Protein AF-M0DY74-F1 (afdb_monomer_lite)

Foldseek 3Di:
DPPDDCVCRVLNWAQLQDPVNVVVLVVVLVCLVCCCPVPVVVCVVPVNDPVNSVVCSVVVNCVSQVNDDDPDDDDQLVVCCVQAQVLCVVVVQWHKDQCPPPFQFGMWTAGNVRAIETEHEDALPDDQSDDHDDPPRHQAYEYEHEYDDSHRHGPLVSVVSSVVRVLLVCLLNVHAHAKYKYFHLNIAHADPVGFGQIAIEGEASGAADPVRFWGHGDDLVPPSVLLSVCCRRPVGSPCPDLSNQSRYKYWTWGQDPVQQWIDIWIATRNDRVHTRDDDIGNSVCSNPDD

Secondary structure (DSSP, 8-state):
-----IIIIIS-------HHHHHHHHHHHHHHHHHHHH-HHHHHHHT--HHHHHHHHHHHHHHHTT-S--TTSPPHHHHHIIIIIHHHHHTTSEEEEE-TTTSSSSEEEEETTS-EEEEEEEETTT---------TT-SEEEEEEEE----S--HHHHHHHHHHHHHHHHHHHT----EEEEEETTTS-B-TT-PBPPEEEE--SS---SSSSSPPPPPGGG-HHHHHHHHHHHS---TTSHHHHTTEEEEEEEEETTTTEEEEEEEESS-TT-EE----EEGGGTT---

Organism: NCBI:txid1227485

Structure (mmCIF, N/CA/C/O backbone):
data_AF-M0DY74-F1
#
_entry.id   AF-M0DY74-F1
#
loop_
_atom_site.group_PDB
_atom_site.id
_atom_site.type_symbol
_atom_site.label_atom_id
_atom_site.label_alt_id
_atom_site.label_comp_id
_atom_site.label_asym_id
_atom_site.label_entity_id
_atom_site.label_seq_id
_atom_site.pdbx_PDB_ins_code
_atom_site.Cartn_x
_atom_site.Cartn_y
_atom_site.Cartn_z
_atom_site.occupancy
_atom_site.B_iso_or_equiv
_atom_site.auth_seq_id
_atom_site.auth_comp_id
_atom_site.auth_asym_id
_atom_site.auth_atom_id
_atom_site.pdbx_PDB_model_num
ATOM 1 N N . MET A 1 1 ? -21.792 21.190 -13.425 1.00 41.75 1 MET A N 1
ATOM 2 C CA . MET A 1 1 ? -21.421 19.811 -13.061 1.00 41.75 1 MET A CA 1
ATOM 3 C C . MET A 1 1 ? -20.845 19.953 -11.673 1.00 41.75 1 MET A C 1
ATOM 5 O O . MET A 1 1 ? -20.043 20.859 -11.505 1.00 41.75 1 MET A O 1
ATOM 9 N N . SER A 1 2 ? -21.393 19.280 -10.664 1.00 44.84 2 SER A N 1
ATOM 10 C CA . SER A 1 2 ? -20.802 19.353 -9.325 1.00 44.84 2 SER A CA 1
ATOM 11 C C . SER A 1 2 ? -19.375 18.829 -9.430 1.00 44.84 2 SER A C 1
ATOM 13 O O . SER A 1 2 ? -19.199 17.745 -9.981 1.00 44.84 2 SER A O 1
ATOM 15 N N . ASP A 1 3 ? -18.397 19.608 -8.969 1.00 54.84 3 ASP A N 1
ATOM 16 C CA . ASP A 1 3 ? -17.012 19.169 -8.779 1.00 54.84 3 ASP A CA 1
ATOM 17 C C . ASP A 1 3 ? -17.013 18.097 -7.678 1.00 54.84 3 ASP A C 1
ATOM 19 O O . ASP A 1 3 ? -16.762 18.398 -6.515 1.00 54.84 3 ASP A O 1
ATOM 23 N N . SER A 1 4 ? -17.433 16.875 -8.011 1.00 71.62 4 SER A N 1
ATOM 24 C CA . SER A 1 4 ? -17.324 15.727 -7.114 1.00 71.62 4 SER A CA 1
ATOM 25 C C . SER A 1 4 ? -15.856 15.343 -7.029 1.00 71.62 4 SER A C 1
ATOM 27 O O . SER A 1 4 ? -15.235 15.108 -8.070 1.00 71.62 4 SER A O 1
ATOM 29 N N . ASP A 1 5 ? -15.304 15.292 -5.822 1.00 86.94 5 ASP A N 1
ATOM 30 C CA . ASP A 1 5 ? -13.936 14.827 -5.619 1.00 86.94 5 ASP A CA 1
ATOM 31 C C . ASP A 1 5 ? -13.939 13.298 -5.752 1.00 86.94 5 ASP A C 1
ATOM 33 O O . ASP A 1 5 ? -14.550 12.623 -4.919 1.00 86.94 5 ASP A O 1
ATOM 37 N N . PRO A 1 6 ? -13.294 12.719 -6.783 1.00 91.62 6 PRO A N 1
ATOM 38 C CA . PRO A 1 6 ? -13.301 11.274 -6.976 1.00 91.62 6 PRO A CA 1
ATOM 39 C C . PRO A 1 6 ? -12.728 10.523 -5.766 1.00 91.62 6 PRO A C 1
ATOM 41 O O . PRO A 1 6 ? -13.165 9.411 -5.484 1.00 91.62 6 PRO A O 1
ATOM 44 N N . TRP A 1 7 ? -11.819 11.127 -4.995 1.00 91.94 7 TRP A N 1
ATOM 45 C CA . TRP A 1 7 ? -11.258 10.489 -3.806 1.00 91.94 7 TRP A CA 1
ATOM 46 C C . TRP A 1 7 ? -12.311 10.273 -2.716 1.00 91.94 7 TRP A C 1
ATOM 48 O O . TRP A 1 7 ? -12.410 9.184 -2.158 1.00 91.94 7 TRP A O 1
ATOM 58 N N . THR A 1 8 ? -13.125 11.277 -2.408 1.00 90.75 8 THR A N 1
ATOM 59 C CA . THR A 1 8 ? -14.120 11.151 -1.336 1.00 90.75 8 THR A CA 1
ATOM 60 C C . THR A 1 8 ? -15.436 10.569 -1.833 1.00 90.75 8 THR A C 1
ATOM 62 O O . THR A 1 8 ? -16.017 9.715 -1.172 1.00 90.75 8 THR A O 1
ATOM 65 N N . ASP A 1 9 ? -15.903 11.008 -3.002 1.00 90.69 9 ASP A N 1
ATOM 66 C CA . ASP A 1 9 ? -17.265 10.737 -3.468 1.00 90.69 9 ASP A CA 1
ATOM 67 C C . ASP A 1 9 ? -17.377 9.415 -4.237 1.00 90.69 9 ASP A C 1
ATOM 69 O O . ASP A 1 9 ? -18.444 8.803 -4.251 1.00 90.69 9 ASP A O 1
ATOM 73 N N . VAL A 1 10 ? -16.291 8.978 -4.888 1.00 92.00 10 VAL A N 1
ATOM 74 C CA . VAL A 1 10 ? -16.262 7.738 -5.685 1.00 92.00 10 VAL A CA 1
ATOM 75 C C . VAL A 1 10 ? -15.517 6.634 -4.947 1.00 92.00 10 VAL A C 1
ATOM 77 O O . VAL A 1 10 ? -16.050 5.531 -4.825 1.00 92.00 10 VAL A O 1
ATOM 80 N N . LEU A 1 11 ? -14.313 6.932 -4.450 1.00 93.81 11 LEU A N 1
ATOM 81 C CA . LEU A 1 11 ? -13.449 5.965 -3.768 1.00 93.81 11 LEU A CA 1
ATOM 82 C C . LEU A 1 11 ? -13.696 5.886 -2.251 1.00 93.81 11 LEU A C 1
ATOM 84 O O . LEU A 1 11 ? -13.167 5.000 -1.596 1.00 93.81 11 LEU A O 1
ATOM 88 N N . GLY A 1 12 ? -14.498 6.784 -1.670 1.00 92.94 12 GLY A N 1
ATOM 89 C CA . GLY A 1 12 ? -14.943 6.674 -0.275 1.00 92.94 12 GLY A CA 1
ATOM 90 C C . GLY A 1 12 ? -13.903 7.041 0.789 1.00 92.94 12 GLY A C 1
ATOM 91 O O . GLY A 1 12 ? -14.120 6.769 1.972 1.00 92.94 12 GLY A O 1
ATOM 92 N N . TYR A 1 13 ? -12.782 7.669 0.419 1.00 92.38 13 TYR A N 1
ATOM 93 C CA . TYR A 1 13 ? -11.788 8.107 1.400 1.00 92.38 13 TYR A CA 1
ATOM 94 C C . TYR A 1 13 ? -12.303 9.249 2.273 1.00 92.38 13 TYR A C 1
ATOM 96 O O . TYR A 1 13 ? -13.091 10.101 1.861 1.00 92.38 13 TYR A O 1
ATOM 104 N N . THR A 1 14 ? -11.754 9.340 3.481 1.00 89.38 14 THR A N 1
ATOM 105 C CA . THR A 1 14 ? -11.935 10.512 4.336 1.00 89.38 14 THR A CA 1
ATOM 106 C C . THR A 1 14 ? -10.801 11.508 4.114 1.00 89.38 14 THR A C 1
ATOM 108 O O . THR A 1 14 ? -9.654 11.250 4.483 1.00 89.38 14 THR A O 1
ATOM 111 N N . ASP A 1 15 ? -11.122 12.698 3.601 1.00 86.56 15 ASP A N 1
ATOM 112 C CA . ASP A 1 15 ? -10.133 13.769 3.487 1.00 86.56 15 ASP A CA 1
ATOM 113 C C . ASP A 1 15 ? -9.791 14.379 4.861 1.00 86.56 15 ASP A C 1
ATOM 115 O O . ASP A 1 15 ? -10.611 15.019 5.538 1.00 86.56 15 ASP A O 1
ATOM 119 N N . LEU A 1 16 ? -8.543 14.172 5.290 1.00 83.19 16 LEU A N 1
ATOM 120 C CA . LEU A 1 16 ? -8.007 14.767 6.512 1.00 83.19 16 LEU A CA 1
ATOM 121 C C . LEU A 1 16 ? -7.375 16.146 6.267 1.00 83.19 16 LEU A C 1
ATOM 123 O O . LEU A 1 16 ? -7.151 16.866 7.237 1.00 83.19 16 LEU A O 1
ATOM 127 N N . GLY A 1 17 ? -7.093 16.518 5.018 1.00 78.38 17 GLY A N 1
ATOM 128 C CA . GLY A 1 17 ? -6.414 17.753 4.609 1.00 78.38 17 GLY A CA 1
A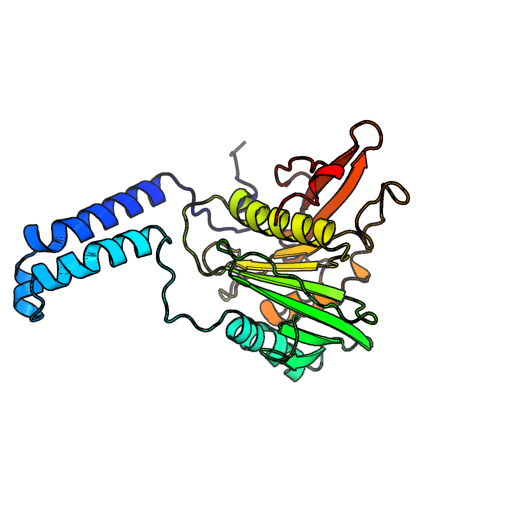TOM 129 C C . GLY A 1 17 ? -7.323 18.975 4.463 1.00 78.38 17 GLY A C 1
ATOM 130 O O . GLY A 1 17 ? -6.944 19.942 3.808 1.00 78.38 17 GLY A O 1
ATOM 131 N N . THR A 1 18 ? -8.518 18.951 5.052 1.00 80.88 18 THR A N 1
ATOM 132 C CA . THR A 1 18 ? -9.481 20.055 4.937 1.00 80.88 18 THR A CA 1
ATOM 133 C C . THR A 1 18 ? -9.088 21.258 5.801 1.00 80.88 18 THR A C 1
ATOM 135 O O . THR A 1 18 ? -8.667 21.098 6.949 1.00 80.88 18 THR A O 1
ATOM 138 N N . GLU A 1 19 ? -9.326 22.482 5.305 1.00 78.00 19 GLU A N 1
ATOM 139 C CA . GLU A 1 19 ? -9.079 23.732 6.056 1.00 78.00 19 GLU A CA 1
ATOM 140 C C . GLU A 1 19 ? -9.755 23.716 7.434 1.00 78.00 19 GLU A C 1
ATOM 142 O O . GLU A 1 19 ? -9.179 24.128 8.437 1.00 78.00 19 GLU A O 1
ATOM 147 N N . ARG A 1 20 ? -10.972 23.164 7.510 1.00 77.25 20 ARG A N 1
ATOM 148 C CA . ARG A 1 20 ? -11.713 23.019 8.766 1.00 77.25 20 ARG A CA 1
ATOM 149 C C . ARG A 1 20 ? -10.971 22.155 9.787 1.00 77.25 20 ARG A C 1
ATOM 151 O O . ARG A 1 20 ? -11.016 22.468 10.973 1.00 77.25 20 ARG A O 1
ATOM 158 N N . ARG A 1 21 ? -10.330 21.060 9.366 1.00 74.31 21 ARG A N 1
ATOM 159 C CA . ARG A 1 21 ? -9.572 20.194 10.281 1.00 74.31 21 ARG A CA 1
ATOM 160 C C . ARG A 1 21 ? -8.299 20.867 10.768 1.00 74.31 21 ARG A C 1
ATOM 162 O O . ARG A 1 21 ? -7.975 20.698 11.937 1.00 74.31 21 ARG A O 1
ATOM 169 N N . GLU A 1 22 ? -7.633 21.646 9.921 1.00 77.44 22 GLU A N 1
ATOM 170 C CA . GLU A 1 22 ? -6.495 22.467 10.349 1.00 77.44 22 GLU A CA 1
ATOM 171 C C . GLU A 1 22 ? -6.921 23.501 11.394 1.00 77.44 22 GLU A C 1
ATOM 173 O O . GLU A 1 22 ? -6.302 23.591 12.450 1.00 77.44 22 GLU A O 1
ATOM 178 N N . VAL A 1 23 ? -8.042 24.196 11.174 1.00 80.19 23 VAL A N 1
ATOM 179 C CA . VAL A 1 23 ? -8.596 25.131 12.169 1.00 80.19 23 VAL A CA 1
ATOM 180 C C . VAL A 1 23 ? -8.917 24.417 13.483 1.00 80.19 23 VAL A C 1
ATOM 182 O O . VAL A 1 23 ? -8.456 24.852 14.530 1.00 80.19 23 VAL A O 1
ATOM 185 N N . ILE A 1 24 ? -9.632 23.286 13.446 1.00 79.12 24 ILE A N 1
ATOM 186 C CA . ILE A 1 24 ? -9.951 22.503 14.655 1.00 79.12 24 ILE A CA 1
ATOM 187 C C . ILE A 1 24 ? -8.673 22.045 15.372 1.00 79.12 24 ILE A C 1
ATOM 189 O O . ILE A 1 24 ? -8.615 22.040 16.601 1.00 79.12 24 ILE A O 1
ATOM 193 N N . LYS A 1 25 ? -7.645 21.638 14.623 1.00 78.06 25 LYS A N 1
ATOM 194 C CA . LYS A 1 25 ? -6.363 21.209 15.185 1.00 78.06 25 LYS A CA 1
ATOM 195 C C . LYS A 1 25 ? -5.673 22.360 15.918 1.00 78.06 25 LYS A C 1
ATOM 197 O O . LYS A 1 25 ? -5.210 22.153 17.039 1.00 78.06 25 LYS A O 1
ATOM 202 N N . GLU A 1 26 ? -5.635 23.550 15.324 1.00 80.06 26 GLU A N 1
ATOM 203 C CA . GLU A 1 26 ? -5.075 24.743 15.965 1.00 80.06 26 GLU A CA 1
ATOM 204 C C . GLU A 1 26 ? -5.912 25.196 17.173 1.00 80.06 26 GLU A C 1
ATOM 206 O O . GLU A 1 26 ? -5.348 25.444 18.235 1.00 80.06 26 GLU A O 1
ATOM 211 N N . GLU A 1 27 ? -7.246 25.171 17.092 1.00 82.38 27 GLU A N 1
ATOM 212 C CA . GLU A 1 27 ? -8.132 25.473 18.230 1.00 82.38 27 GLU A CA 1
ATOM 213 C C . GLU A 1 27 ? -7.905 24.516 19.413 1.00 82.38 27 GLU A C 1
ATOM 215 O O . GLU A 1 27 ? -7.826 24.943 20.567 1.00 82.38 27 GLU A O 1
ATOM 220 N N . ILE A 1 28 ? -7.756 23.211 19.151 1.00 81.94 28 ILE A N 1
ATOM 221 C CA . ILE A 1 28 ? -7.452 22.224 20.197 1.00 81.94 28 ILE A CA 1
ATOM 222 C C . ILE A 1 28 ? -6.078 22.502 20.814 1.00 81.94 28 ILE A C 1
ATOM 224 O O . ILE A 1 28 ? -5.930 22.389 22.032 1.00 81.94 28 ILE A O 1
ATOM 228 N N . LYS A 1 29 ? -5.071 22.872 20.013 1.00 81.25 29 LYS A N 1
ATOM 229 C CA . LYS A 1 29 ? -3.748 23.239 20.538 1.00 81.25 29 LYS A CA 1
ATOM 230 C C . LYS A 1 29 ? -3.825 24.461 21.438 1.00 81.25 29 LYS A C 1
ATOM 232 O O . LYS A 1 29 ? -3.262 24.417 22.529 1.00 81.25 29 LYS A O 1
ATOM 237 N N . GLU A 1 30 ? -4.521 25.512 21.012 1.00 83.56 30 GLU A N 1
ATOM 238 C CA . GLU A 1 30 ? -4.721 26.716 21.820 1.00 83.56 30 GLU A CA 1
ATOM 239 C C . GLU A 1 30 ? -5.430 26.377 23.136 1.00 83.56 30 GLU A C 1
ATOM 241 O O . GLU A 1 30 ? -4.972 26.774 24.208 1.00 83.56 30 GLU A O 1
ATOM 246 N N . LEU A 1 31 ? -6.488 25.563 23.083 1.00 84.00 31 LEU A N 1
ATOM 247 C CA . LEU A 1 31 ? -7.218 25.127 24.273 1.00 84.00 31 LEU A CA 1
ATOM 248 C C . LEU A 1 31 ? -6.326 24.323 25.228 1.00 84.00 31 LEU A C 1
ATOM 250 O O . LEU A 1 31 ? -6.328 24.567 26.432 1.00 84.00 31 LEU A O 1
ATOM 254 N N . VAL A 1 32 ? -5.530 23.383 24.711 1.00 82.44 32 VAL A N 1
ATOM 255 C CA . VAL A 1 32 ? -4.593 22.577 25.512 1.00 82.44 32 VAL A CA 1
ATOM 256 C C . VAL A 1 32 ? -3.477 23.451 26.100 1.00 82.44 32 VAL A C 1
ATOM 258 O O . VAL A 1 32 ? -3.103 23.266 27.259 1.00 82.44 32 VAL A O 1
ATOM 261 N N . GLN A 1 33 ? -2.967 24.435 25.361 1.00 83.19 33 GLN A N 1
ATOM 262 C CA . GLN A 1 33 ? -1.956 25.377 25.855 1.00 83.19 33 GLN A CA 1
ATOM 263 C C . GLN A 1 33 ? -2.490 26.266 26.982 1.00 83.19 33 GLN A C 1
ATOM 265 O O . GLN A 1 33 ? -1.793 26.477 27.979 1.00 83.19 33 GLN A O 1
ATOM 270 N N . ASN A 1 34 ? -3.732 26.734 26.854 1.00 84.38 34 ASN A N 1
ATOM 271 C CA . ASN A 1 34 ? -4.326 27.697 27.777 1.00 84.38 34 ASN A CA 1
ATOM 272 C C . ASN A 1 34 ? -5.157 27.052 28.897 1.00 84.38 34 ASN A C 1
ATOM 274 O O . ASN A 1 34 ? -5.544 27.744 29.836 1.00 84.38 34 ASN A O 1
ATOM 278 N N . LEU A 1 35 ? -5.350 25.725 28.884 1.00 83.62 35 LEU A N 1
ATOM 279 C CA . LEU A 1 35 ? -6.142 24.983 29.875 1.00 83.62 35 LEU A CA 1
ATOM 280 C C . LEU A 1 35 ? -5.840 25.358 31.345 1.00 83.62 35 LEU A C 1
ATOM 282 O O . LEU A 1 35 ? -6.793 25.538 32.105 1.00 83.62 35 LEU A O 1
ATOM 286 N N . PRO A 1 36 ? -4.571 25.526 31.787 1.00 80.38 36 PRO A N 1
ATOM 287 C CA . PRO A 1 36 ? -4.272 25.926 33.168 1.00 80.38 36 PRO A CA 1
ATOM 288 C C . PRO A 1 36 ? -4.698 27.356 33.517 1.00 80.38 36 PRO A C 1
ATOM 290 O O . PRO A 1 36 ? -4.921 27.652 34.689 1.00 80.38 36 PRO A O 1
ATOM 293 N N . GLN A 1 37 ? -4.764 28.243 32.522 1.00 82.56 37 GLN A N 1
ATOM 294 C CA . GLN A 1 37 ? -5.136 29.649 32.687 1.00 82.56 37 GLN A CA 1
ATOM 295 C C . GLN A 1 37 ? -6.656 29.823 32.612 1.00 82.56 37 GLN A C 1
ATOM 297 O O . GLN A 1 37 ? -7.239 30.486 33.469 1.00 82.56 37 GLN A O 1
ATOM 302 N N . ASP A 1 38 ? -7.288 29.178 31.632 1.00 84.38 38 ASP A N 1
ATOM 303 C CA . ASP A 1 38 ? -8.716 29.331 31.341 1.00 84.38 38 ASP A CA 1
ATOM 304 C C . ASP A 1 38 ? -9.594 28.466 32.256 1.00 84.38 38 ASP A C 1
ATOM 306 O O . ASP A 1 38 ? -10.728 28.830 32.580 1.00 84.38 38 ASP A O 1
ATOM 310 N N . HIS A 1 39 ? -9.068 27.326 32.719 1.00 82.31 39 HIS A N 1
ATOM 311 C CA . HIS A 1 39 ? -9.809 26.344 33.512 1.00 82.31 39 HIS A CA 1
ATOM 312 C C . HIS A 1 39 ? -9.026 25.834 34.740 1.00 82.31 39 HIS A C 1
ATOM 314 O O . HIS A 1 39 ? -8.854 24.621 34.910 1.00 82.31 39 HIS A O 1
ATOM 320 N N . PRO A 1 40 ? -8.600 26.718 35.664 1.00 78.25 40 PRO A N 1
ATOM 321 C CA . PRO A 1 40 ? -7.792 26.333 36.827 1.00 78.25 40 PRO A CA 1
ATOM 322 C C . PRO A 1 40 ? -8.485 25.304 37.738 1.00 78.25 40 PRO A C 1
ATOM 324 O O . PRO A 1 40 ? -7.825 24.429 38.297 1.00 78.25 40 PRO A O 1
ATOM 327 N N . GLY A 1 41 ? -9.822 25.331 37.817 1.00 77.62 41 GLY A N 1
ATOM 328 C CA . GLY A 1 41 ? -10.605 24.393 38.631 1.00 77.62 41 GLY A CA 1
ATOM 329 C C . GLY A 1 41 ? -10.466 22.917 38.226 1.00 77.62 41 GLY A C 1
ATOM 330 O O . GLY A 1 41 ? -10.685 22.040 39.058 1.00 77.62 41 GLY A O 1
ATOM 331 N N . ILE A 1 42 ? -10.060 22.617 36.984 1.00 78.31 42 ILE A N 1
ATOM 332 C CA . ILE A 1 42 ? -9.765 21.240 36.543 1.00 78.31 42 ILE A CA 1
ATOM 333 C C . ILE A 1 42 ? -8.505 20.720 37.250 1.00 78.31 42 ILE A C 1
ATOM 335 O O . ILE A 1 42 ? -8.467 19.583 37.715 1.00 78.31 42 ILE A O 1
ATOM 339 N N . PHE A 1 43 ? -7.483 21.562 37.383 1.00 76.06 43 PHE A N 1
ATOM 340 C CA . PHE A 1 43 ? -6.215 21.200 38.017 1.00 76.06 43 PHE A CA 1
ATOM 341 C C . PHE A 1 43 ? -6.359 21.056 39.533 1.00 76.06 43 PHE A C 1
ATOM 343 O O . PHE A 1 43 ? -5.793 20.135 40.122 1.00 76.06 43 PHE A O 1
ATOM 350 N N . GLU A 1 44 ? -7.190 21.902 40.147 1.00 72.88 44 GLU A N 1
ATOM 351 C CA . GLU A 1 44 ? -7.550 21.811 41.568 1.00 72.88 44 GLU A CA 1
ATOM 352 C C . GLU A 1 44 ? -8.308 20.514 41.900 1.00 72.88 44 GLU A C 1
ATOM 354 O O . GLU A 1 44 ? -8.117 19.945 42.973 1.00 72.88 44 GLU A O 1
ATOM 359 N N . ALA A 1 45 ? -9.139 20.016 40.977 1.00 77.56 45 ALA A N 1
ATOM 360 C CA . ALA A 1 45 ? -9.934 18.803 41.171 1.00 77.56 45 ALA A CA 1
ATOM 361 C C . ALA A 1 45 ? -9.148 17.492 40.976 1.00 77.56 45 ALA A C 1
ATOM 363 O O . ALA A 1 45 ? -9.547 16.459 41.515 1.00 77.56 45 ALA A O 1
ATOM 364 N N . HIS A 1 46 ? -8.054 17.512 40.208 1.00 75.06 46 HIS A N 1
ATOM 365 C CA . HIS A 1 46 ? -7.330 16.305 39.789 1.00 75.06 46 HIS A CA 1
ATOM 366 C C . HIS A 1 46 ? -5.931 16.137 40.417 1.00 75.06 46 HIS A C 1
ATOM 368 O O . HIS A 1 46 ? -5.214 15.221 40.024 1.00 75.06 46 HIS A O 1
ATOM 374 N N . ASP A 1 47 ? -5.551 16.977 41.391 1.00 77.00 47 ASP A N 1
ATOM 375 C CA . ASP A 1 47 ? -4.219 16.995 42.040 1.00 77.00 47 ASP A CA 1
ATOM 376 C C . ASP A 1 47 ? -3.055 17.026 41.027 1.00 77.00 47 ASP A C 1
ATOM 378 O O . ASP A 1 47 ? -1.995 16.426 41.208 1.00 77.00 47 ASP A O 1
ATOM 382 N N . VAL A 1 48 ? -3.266 17.723 39.905 1.00 76.69 48 VAL A N 1
ATOM 383 C CA . VAL A 1 48 ? -2.245 17.937 38.876 1.00 76.69 48 VAL A CA 1
ATOM 384 C C . VAL A 1 48 ? -1.744 19.363 39.008 1.00 76.69 48 VAL A C 1
ATOM 386 O O . VAL A 1 48 ? -2.495 20.318 38.821 1.00 76.69 48 VAL A O 1
ATOM 389 N N . SER A 1 49 ? -0.454 19.535 39.294 1.00 77.38 49 SER A N 1
ATOM 390 C CA . SER A 1 49 ? 0.124 20.875 39.333 1.00 77.38 49 SER A CA 1
ATOM 391 C C . SER A 1 49 ? 0.256 21.454 37.918 1.00 77.38 49 SER A C 1
ATOM 393 O O . SER A 1 49 ? 0.616 20.748 36.972 1.00 77.38 49 SER A O 1
ATOM 395 N N . ALA A 1 50 ? 0.054 22.767 37.768 1.00 72.00 50 ALA A N 1
ATOM 396 C CA . ALA A 1 50 ? 0.289 23.460 36.496 1.00 72.00 50 ALA A CA 1
ATOM 397 C C . ALA A 1 50 ? 1.723 23.237 35.971 1.00 72.00 50 ALA A C 1
ATOM 399 O O . ALA A 1 50 ? 1.948 23.151 34.769 1.00 72.00 50 ALA A O 1
ATOM 400 N N . ARG A 1 51 ? 2.698 23.065 36.875 1.00 73.50 51 ARG A N 1
ATOM 401 C CA . ARG A 1 51 ? 4.094 22.766 36.533 1.00 73.50 51 ARG A CA 1
ATOM 402 C C . ARG A 1 51 ? 4.269 21.363 35.943 1.00 73.50 51 ARG A C 1
ATOM 404 O O . ARG A 1 51 ? 5.031 21.207 34.990 1.00 73.50 51 ARG A O 1
ATOM 411 N N . ASP A 1 52 ? 3.596 20.355 36.496 1.00 75.75 52 ASP A N 1
ATOM 412 C CA . ASP A 1 52 ? 3.622 18.990 35.956 1.00 75.75 52 ASP A CA 1
ATOM 413 C C . ASP A 1 52 ? 2.906 18.909 34.608 1.00 75.75 52 ASP A C 1
ATOM 415 O O . ASP A 1 52 ? 3.361 18.193 33.715 1.00 75.75 52 ASP A O 1
ATOM 419 N N . TYR A 1 53 ? 1.838 19.689 34.435 1.00 78.69 53 TYR A N 1
ATOM 420 C CA . TYR A 1 53 ? 1.164 19.845 33.152 1.00 78.69 53 TYR A CA 1
ATOM 421 C C . TYR A 1 53 ? 2.070 20.495 32.104 1.00 78.69 53 TYR A C 1
ATOM 423 O O . TYR A 1 53 ? 2.309 19.893 31.062 1.00 78.69 53 TYR A O 1
ATOM 431 N N . SER A 1 54 ? 2.666 21.657 32.401 1.00 73.94 54 SER A N 1
ATOM 432 C CA . SER A 1 54 ? 3.590 22.336 31.481 1.00 73.94 54 SER A CA 1
ATOM 433 C C . SER A 1 54 ? 4.782 21.460 31.090 1.00 73.94 54 SER A C 1
ATOM 435 O O . SER A 1 54 ? 5.221 21.515 29.948 1.00 73.94 54 SER A O 1
ATOM 437 N N . ARG A 1 55 ? 5.279 20.598 31.992 1.00 74.00 55 ARG A N 1
ATOM 438 C CA . ARG A 1 55 ? 6.362 19.649 31.672 1.00 74.00 55 ARG A CA 1
ATOM 439 C C . ARG A 1 55 ? 5.959 18.619 30.607 1.00 74.00 55 ARG A C 1
ATOM 441 O O . ARG A 1 55 ? 6.823 18.135 29.886 1.00 74.00 55 ARG A O 1
ATOM 448 N N . ASN A 1 56 ? 4.675 18.279 30.522 1.00 73.25 56 ASN A N 1
ATOM 449 C CA . ASN A 1 56 ? 4.136 17.327 29.549 1.00 73.25 56 ASN A CA 1
ATOM 450 C C . ASN A 1 56 ? 3.421 18.014 28.368 1.00 73.25 56 ASN A C 1
ATOM 452 O O . ASN A 1 56 ? 3.018 17.332 27.428 1.00 73.25 56 ASN A O 1
ATOM 456 N N . LEU A 1 57 ? 3.272 19.342 28.394 1.00 76.00 57 LEU A N 1
ATOM 457 C CA . LEU A 1 57 ? 2.521 20.113 27.403 1.00 76.00 57 LEU A CA 1
ATOM 458 C C . LEU A 1 57 ? 3.158 20.035 26.013 1.00 76.00 57 LEU A C 1
ATOM 460 O O . LEU A 1 57 ? 2.463 19.709 25.056 1.00 76.00 57 LEU A O 1
ATOM 464 N N . ASP A 1 58 ? 4.477 20.223 25.913 1.00 65.88 58 ASP A N 1
ATOM 465 C CA . ASP A 1 58 ? 5.204 20.046 24.647 1.00 65.88 58 ASP A CA 1
ATOM 466 C C . ASP A 1 58 ? 4.988 18.637 24.089 1.00 65.88 58 ASP A C 1
ATOM 468 O O . ASP A 1 58 ? 4.804 18.451 22.891 1.00 65.88 58 ASP A O 1
ATOM 472 N N . THR A 1 59 ? 4.921 17.632 24.969 1.00 63.66 59 THR A N 1
ATOM 473 C CA . THR A 1 59 ? 4.652 16.251 24.560 1.00 63.66 59 THR A CA 1
ATOM 474 C C . THR A 1 59 ? 3.227 16.076 24.020 1.00 63.66 59 THR A C 1
ATOM 476 O O . THR A 1 59 ? 3.022 15.394 23.018 1.00 63.66 59 THR A O 1
ATOM 479 N N . ALA A 1 60 ? 2.237 16.711 24.647 1.00 67.38 60 ALA A N 1
ATOM 480 C CA . ALA A 1 60 ? 0.848 16.677 24.198 1.00 67.38 60 ALA A CA 1
ATOM 481 C C . ALA A 1 60 ? 0.647 17.424 22.867 1.00 67.38 60 ALA A C 1
ATOM 483 O O . ALA A 1 60 ? -0.004 16.899 21.968 1.00 67.38 60 ALA A O 1
ATOM 484 N N . ILE A 1 61 ? 1.256 18.603 22.701 1.00 66.69 61 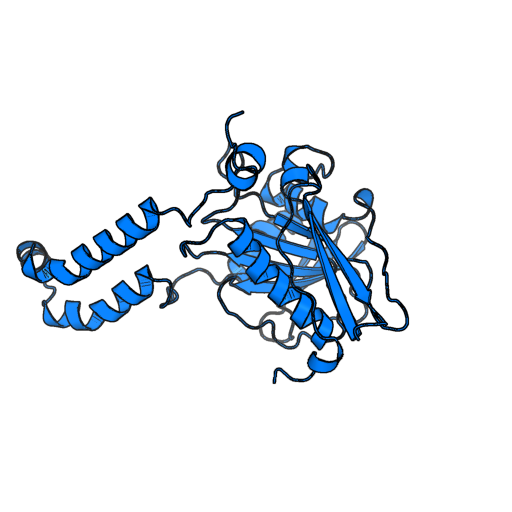ILE A N 1
ATOM 485 C CA . ILE A 1 61 ? 1.196 19.390 21.457 1.00 66.69 61 ILE A CA 1
ATOM 486 C C . ILE A 1 61 ? 1.876 18.634 20.319 1.00 66.69 61 ILE A C 1
ATOM 488 O O . ILE A 1 61 ? 1.289 18.453 19.256 1.00 66.69 61 ILE A O 1
ATOM 492 N N . HIS A 1 62 ? 3.078 18.107 20.554 1.00 61.31 62 HIS A N 1
ATOM 493 C CA . HIS A 1 62 ? 3.750 17.270 19.570 1.00 61.31 62 HIS A CA 1
ATOM 494 C C . HIS A 1 62 ? 2.963 15.990 19.260 1.00 61.31 62 HIS A C 1
ATOM 496 O O . HIS A 1 62 ? 3.011 15.519 18.132 1.00 61.31 62 HIS A O 1
ATOM 502 N N . SER A 1 63 ? 2.207 15.427 20.205 1.00 60.88 63 SER A N 1
ATOM 503 C CA . SER A 1 63 ? 1.293 14.314 19.916 1.00 60.88 63 SER A CA 1
ATOM 504 C C . SER A 1 63 ? 0.120 14.738 19.023 1.00 60.88 63 SER A C 1
ATOM 506 O O . SER A 1 63 ? -0.273 13.962 18.156 1.00 60.88 63 SER A O 1
ATOM 508 N N . LEU A 1 64 ? -0.429 15.946 19.200 1.00 64.25 64 LEU A N 1
ATOM 509 C CA . LEU A 1 64 ? -1.486 16.504 18.341 1.00 64.25 64 LEU A CA 1
ATOM 510 C C . LEU A 1 64 ? -0.983 16.805 16.925 1.00 64.25 64 LEU A C 1
ATOM 512 O O . LEU A 1 64 ? -1.731 16.679 15.958 1.00 64.25 64 LEU A O 1
ATOM 516 N N . ASP A 1 65 ? 0.293 17.161 16.793 1.00 60.25 65 ASP A N 1
ATOM 517 C CA . ASP A 1 65 ? 0.962 17.317 15.502 1.00 60.25 65 ASP A CA 1
ATOM 518 C C . ASP A 1 65 ? 1.358 15.994 14.834 1.00 60.25 65 ASP A C 1
ATOM 520 O O . ASP A 1 65 ? 1.791 16.001 13.683 1.00 60.25 65 ASP A O 1
ATOM 524 N N . GLY A 1 66 ? 1.193 14.860 15.525 1.00 53.47 66 GLY A N 1
ATOM 525 C CA . GLY A 1 66 ? 1.706 13.558 15.085 1.00 53.47 66 GLY A CA 1
ATOM 526 C C . GLY A 1 66 ? 3.225 13.403 15.253 1.00 53.47 66 GLY A C 1
ATOM 527 O O . GLY A 1 66 ? 3.789 12.369 14.920 1.00 53.47 66 GLY A O 1
ATOM 528 N N . THR A 1 67 ? 3.908 14.405 15.808 1.00 44.75 67 THR A N 1
ATOM 529 C CA . THR A 1 67 ? 5.359 14.439 16.041 1.00 44.75 67 THR A CA 1
ATOM 530 C C . THR A 1 67 ? 5.809 13.503 17.169 1.00 44.75 67 THR A C 1
ATOM 532 O O . THR A 1 67 ? 6.938 13.013 17.148 1.00 44.75 67 THR A O 1
ATOM 535 N N . ILE A 1 68 ? 4.951 13.211 18.153 1.00 42.78 68 ILE A N 1
ATOM 536 C CA . ILE A 1 68 ? 5.222 12.188 19.176 1.00 42.78 68 ILE A CA 1
ATOM 537 C C . ILE A 1 68 ? 4.352 10.966 18.923 1.00 42.78 68 ILE A C 1
ATOM 539 O O . ILE A 1 68 ? 3.149 10.967 19.176 1.00 42.78 68 ILE A O 1
ATOM 543 N N . LYS A 1 69 ? 5.007 9.895 18.461 1.00 47.66 69 LYS A N 1
ATOM 544 C CA . LYS A 1 69 ? 4.417 8.561 18.343 1.00 47.66 69 LYS A CA 1
ATOM 545 C C . LYS A 1 69 ? 3.936 8.109 19.721 1.00 47.66 69 LYS A C 1
ATOM 547 O O . LYS A 1 69 ? 4.725 8.041 20.669 1.00 47.66 69 LYS A O 1
ATOM 552 N N . ALA A 1 70 ? 2.650 7.787 19.836 1.00 40.06 70 ALA A N 1
ATOM 553 C CA . ALA A 1 70 ? 2.100 7.180 21.037 1.00 40.06 70 ALA A CA 1
ATOM 554 C C . ALA A 1 70 ? 2.848 5.865 21.318 1.00 40.06 70 ALA A C 1
ATOM 556 O O . ALA A 1 70 ? 2.657 4.868 20.632 1.00 40.06 70 ALA A O 1
ATOM 557 N N . LYS A 1 71 ? 3.704 5.846 22.347 1.00 36.53 71 LYS A N 1
ATOM 558 C CA . LYS A 1 71 ? 4.500 4.675 22.778 1.00 36.53 71 LYS A CA 1
ATOM 559 C C . LYS A 1 71 ? 3.667 3.513 23.367 1.00 36.53 71 LYS A C 1
ATOM 561 O O . LYS A 1 71 ? 4.193 2.700 24.119 1.00 36.53 71 LYS A O 1
ATOM 566 N N . ARG A 1 72 ? 2.361 3.460 23.100 1.00 39.56 72 ARG A N 1
ATOM 567 C CA . ARG A 1 72 ? 1.419 2.454 23.623 1.00 39.56 72 ARG A CA 1
ATOM 568 C C . ARG A 1 72 ? 0.370 2.041 22.581 1.00 39.56 72 ARG A C 1
ATOM 570 O O . ARG A 1 72 ? -0.771 1.769 22.937 1.00 39.56 72 ARG A O 1
ATOM 577 N N . GLY A 1 73 ? 0.737 2.047 21.303 1.00 49.47 73 GLY A N 1
ATOM 578 C CA . GLY A 1 73 ? 0.002 1.293 20.287 1.00 49.47 73 GLY A CA 1
ATOM 579 C C . GLY A 1 73 ? 0.403 -0.181 20.340 1.00 49.47 73 GLY A C 1
ATOM 580 O O . GLY A 1 73 ? 1.478 -0.504 20.844 1.00 49.47 73 GLY A O 1
ATOM 581 N N . LYS A 1 74 ? -0.467 -1.060 19.843 1.00 59.69 74 LYS A N 1
ATOM 582 C CA . LYS A 1 74 ? -0.072 -2.414 19.442 1.00 59.69 74 LYS A CA 1
ATOM 583 C C . LYS A 1 74 ? 0.980 -2.279 18.330 1.00 59.69 74 LYS A C 1
ATOM 585 O O . LYS A 1 74 ? 0.850 -1.371 17.508 1.00 59.69 74 LYS A O 1
ATOM 590 N N . ASP A 1 75 ? 2.025 -3.105 18.342 1.00 80.19 75 ASP A N 1
ATOM 591 C CA . ASP A 1 75 ? 3.035 -3.083 17.276 1.00 80.19 75 ASP A CA 1
ATOM 592 C C . ASP A 1 75 ? 2.345 -3.384 15.931 1.00 80.19 75 ASP A C 1
ATOM 594 O O . ASP A 1 75 ? 1.397 -4.173 15.888 1.00 80.19 75 ASP A O 1
ATOM 598 N N . ASN A 1 76 ? 2.750 -2.728 14.837 1.00 86.38 76 ASN A N 1
ATOM 599 C CA . ASN A 1 76 ? 2.030 -2.841 13.557 1.00 86.38 76 ASN A CA 1
ATOM 600 C C . ASN A 1 76 ? 2.012 -4.290 13.067 1.00 86.38 76 ASN A C 1
ATOM 602 O O . ASN A 1 76 ? 1.006 -4.775 12.570 1.00 86.38 76 ASN A O 1
ATOM 606 N N . GLU A 1 77 ? 3.107 -5.004 13.285 1.00 89.19 77 GLU A N 1
ATOM 607 C CA . GLU A 1 77 ? 3.266 -6.423 13.012 1.00 89.19 77 GLU A CA 1
ATOM 608 C C . GLU A 1 77 ? 2.227 -7.258 13.777 1.00 89.19 77 GLU A C 1
ATOM 610 O O . GLU A 1 77 ? 1.652 -8.199 13.236 1.00 89.19 77 GLU A O 1
ATOM 615 N N . ASP A 1 78 ? 1.945 -6.902 15.035 1.00 90.50 78 ASP A N 1
ATOM 616 C CA . ASP A 1 78 ? 0.911 -7.566 15.829 1.00 90.50 78 ASP A CA 1
ATOM 617 C C . ASP A 1 78 ? -0.502 -7.243 15.326 1.00 90.50 78 ASP A C 1
ATOM 619 O O . ASP A 1 78 ? -1.390 -8.088 15.466 1.00 90.50 78 ASP A O 1
ATOM 623 N N . VAL A 1 79 ? -0.726 -6.043 14.778 1.00 91.00 79 VAL A N 1
ATOM 624 C CA . VAL A 1 79 ? -1.988 -5.680 14.113 1.00 91.00 79 VAL A CA 1
ATOM 625 C C . VAL A 1 79 ? -2.162 -6.531 12.862 1.00 91.00 79 VAL A C 1
ATOM 627 O O . VAL A 1 79 ? -3.147 -7.252 12.775 1.00 91.00 79 VAL A O 1
ATOM 630 N N . VAL A 1 80 ? -1.182 -6.544 11.955 1.00 94.12 80 VAL A N 1
ATOM 631 C CA . VAL A 1 80 ? -1.208 -7.350 10.720 1.00 94.12 80 VAL A CA 1
ATOM 632 C C . VAL A 1 80 ? -1.438 -8.828 11.018 1.00 94.12 80 VAL A C 1
ATOM 634 O O . VAL A 1 80 ? -2.250 -9.488 10.366 1.00 94.12 80 VAL A O 1
ATOM 637 N N . ARG A 1 81 ? -0.776 -9.352 12.054 1.00 95.25 81 ARG A N 1
ATOM 638 C CA . ARG A 1 81 ? -0.973 -10.733 12.493 1.00 95.25 81 ARG A CA 1
ATOM 639 C C . ARG A 1 81 ? -2.412 -11.014 12.929 1.00 95.25 81 ARG A C 1
ATOM 641 O O . ARG A 1 81 ? -2.917 -12.095 12.657 1.00 95.25 81 ARG A O 1
ATOM 648 N N . GLU A 1 82 ? -3.049 -10.076 13.623 1.00 95.06 82 GLU A N 1
ATOM 649 C CA . GLU A 1 82 ? -4.427 -10.217 14.107 1.00 95.06 82 GLU A CA 1
ATOM 650 C C . GLU A 1 82 ? -5.467 -10.028 13.003 1.00 95.06 82 GLU A C 1
ATOM 652 O O . GLU A 1 82 ? -6.437 -10.777 12.976 1.00 95.06 82 GLU A O 1
ATOM 657 N N . VAL A 1 83 ? -5.283 -9.047 12.116 1.00 95.12 83 VAL A N 1
ATOM 658 C CA . VAL A 1 83 ? -6.313 -8.673 11.134 1.00 95.12 83 VAL A CA 1
ATOM 659 C C . VAL A 1 83 ? -6.204 -9.444 9.825 1.00 95.12 83 VAL A C 1
ATOM 661 O O . VAL A 1 83 ? -7.203 -9.585 9.136 1.00 95.12 83 VAL A O 1
ATOM 664 N N . PHE A 1 84 ? -5.016 -9.943 9.474 1.00 97.56 84 PHE A N 1
ATOM 665 C CA . PHE A 1 84 ? -4.777 -10.583 8.181 1.00 97.56 84 PHE A CA 1
ATOM 666 C C . PHE A 1 84 ? -4.204 -11.994 8.311 1.00 97.56 84 PHE A C 1
ATOM 668 O O . PHE A 1 84 ? -4.860 -12.959 7.929 1.00 97.56 84 PHE A O 1
ATOM 675 N N . LEU A 1 85 ? -2.998 -12.143 8.869 1.00 97.94 85 LEU A N 1
ATOM 676 C CA . LEU A 1 85 ? -2.283 -13.426 8.802 1.00 97.94 85 LEU A CA 1
ATOM 677 C C . LEU A 1 85 ? -2.970 -14.531 9.620 1.00 97.94 85 LEU A C 1
ATOM 679 O O . LEU A 1 85 ? -3.098 -15.656 9.147 1.00 97.94 85 LEU A O 1
ATOM 683 N N . GLY A 1 86 ? -3.431 -14.216 10.834 1.00 98.00 86 GLY A N 1
ATOM 684 C CA . GLY A 1 86 ? -4.167 -15.146 11.692 1.00 98.00 86 GLY A CA 1
ATOM 685 C C . GLY A 1 86 ? -5.475 -15.617 11.050 1.00 98.00 86 GLY A C 1
ATOM 686 O O . GLY A 1 86 ? -5.614 -16.817 10.817 1.00 98.00 86 GLY A O 1
ATOM 687 N N . PRO A 1 87 ? -6.398 -14.705 10.693 1.00 98.19 87 PRO A N 1
ATOM 688 C CA . PRO A 1 87 ? -7.634 -15.062 9.997 1.00 98.19 87 PRO A CA 1
ATOM 689 C C . PRO A 1 87 ? -7.396 -15.782 8.661 1.00 98.19 87 PRO A C 1
ATOM 691 O O . PRO A 1 87 ? -8.077 -16.761 8.368 1.00 98.19 87 PRO A O 1
ATOM 694 N N . GLY A 1 88 ? -6.391 -15.364 7.881 1.00 98.06 88 GLY A N 1
ATOM 695 C CA . GLY A 1 88 ? -5.986 -16.031 6.639 1.00 98.06 88 GLY A CA 1
ATOM 696 C C . GLY A 1 88 ? -5.548 -17.479 6.854 1.00 98.06 88 GLY A C 1
ATOM 697 O O . GLY A 1 88 ? -5.928 -18.365 6.084 1.00 98.06 88 GLY A O 1
ATOM 698 N N . GLN A 1 89 ? -4.810 -17.738 7.936 1.00 98.25 89 GLN A N 1
ATOM 699 C CA . GLN A 1 89 ? -4.420 -19.088 8.328 1.00 98.25 89 GLN A CA 1
ATOM 700 C C . GLN A 1 89 ? -5.594 -19.919 8.849 1.00 98.25 89 GLN A C 1
ATOM 702 O O . GLN A 1 89 ? -5.726 -21.087 8.486 1.00 98.25 89 GLN A O 1
ATOM 707 N N . GLU A 1 90 ? -6.476 -19.334 9.660 1.00 97.88 90 GLU A N 1
ATOM 708 C CA . GLU A 1 90 ? -7.683 -20.007 10.158 1.00 97.88 90 GLU A CA 1
ATOM 709 C C . GLU A 1 90 ? -8.652 -20.379 9.025 1.00 97.88 90 GLU A C 1
ATOM 711 O O . GLU A 1 90 ? -9.263 -21.448 9.062 1.00 97.88 90 GLU A O 1
ATOM 716 N N . ALA A 1 91 ? -8.743 -19.537 7.993 1.00 97.44 91 ALA A N 1
ATOM 717 C CA . ALA A 1 91 ? -9.516 -19.790 6.781 1.00 97.44 91 ALA A CA 1
ATOM 718 C C . ALA A 1 91 ? -8.850 -20.805 5.829 1.00 97.44 91 ALA A C 1
ATOM 720 O O . ALA A 1 91 ? -9.478 -21.241 4.864 1.00 97.44 91 ALA A O 1
ATOM 721 N N . GLY A 1 92 ? -7.593 -21.192 6.082 1.00 97.69 92 GLY A N 1
ATOM 722 C CA . GLY A 1 92 ? -6.827 -22.095 5.220 1.00 97.69 92 GLY A CA 1
ATOM 723 C C . GLY A 1 92 ? -6.423 -21.478 3.878 1.00 97.69 92 GLY A C 1
ATOM 724 O O . GLY A 1 92 ? -6.184 -22.214 2.924 1.00 97.69 92 GLY A O 1
ATOM 725 N N . LEU A 1 93 ? -6.372 -20.145 3.791 1.00 98.06 93 LEU A N 1
ATOM 726 C CA . LEU A 1 93 ? -5.973 -19.413 2.583 1.00 98.06 93 LEU A CA 1
ATOM 727 C C . LEU A 1 93 ? -4.458 -19.199 2.501 1.00 98.06 93 LEU A C 1
ATOM 729 O O . LEU A 1 93 ? -3.918 -19.031 1.409 1.00 98.06 93 LEU A O 1
ATOM 733 N N . LEU A 1 94 ? -3.772 -19.214 3.643 1.00 98.19 94 LEU A N 1
ATOM 734 C CA . LEU A 1 94 ? -2.319 -19.125 3.729 1.00 98.19 94 LEU A CA 1
ATOM 735 C C . LEU A 1 94 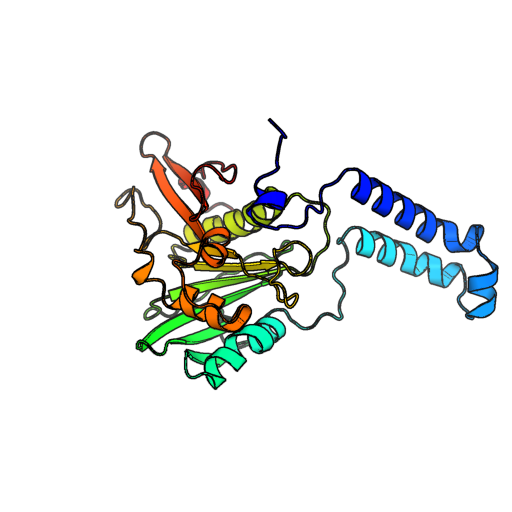? -1.791 -19.838 4.977 1.00 98.19 94 LEU A C 1
ATOM 737 O O . LEU A 1 94 ? -2.521 -20.088 5.928 1.00 98.19 94 LEU A O 1
ATOM 741 N N . GLU A 1 95 ? -0.499 -20.114 5.011 1.00 97.69 95 GLU A N 1
ATOM 742 C CA . GLU A 1 95 ? 0.247 -20.418 6.230 1.00 97.69 95 GLU A CA 1
ATOM 743 C C . GLU A 1 95 ? 1.361 -19.389 6.385 1.00 97.69 95 GLU A C 1
ATOM 745 O O . GLU A 1 95 ? 1.906 -18.918 5.388 1.00 97.69 95 GLU A O 1
ATOM 750 N N . PHE A 1 96 ? 1.728 -19.038 7.620 1.00 96.00 96 PHE A N 1
ATOM 751 C CA . PHE A 1 96 ? 2.817 -18.095 7.856 1.00 96.00 96 PHE A CA 1
ATOM 752 C C . PHE A 1 96 ? 3.686 -18.479 9.054 1.00 96.00 96 PHE A C 1
ATOM 754 O O . PHE A 1 96 ? 3.275 -19.182 9.976 1.00 96.00 96 PHE A O 1
ATOM 761 N N . THR A 1 97 ? 4.918 -17.987 9.029 1.00 92.44 97 THR A N 1
ATOM 762 C CA . THR A 1 97 ? 5.880 -18.035 10.124 1.00 92.44 97 THR A CA 1
ATOM 763 C C . THR A 1 97 ? 6.246 -16.612 10.519 1.00 92.44 97 THR A C 1
ATOM 765 O O . THR A 1 97 ? 6.631 -15.798 9.680 1.00 92.44 97 THR A O 1
ATOM 768 N N . ASP A 1 98 ? 6.150 -16.338 11.814 1.00 89.88 98 ASP A N 1
ATOM 769 C CA . ASP A 1 98 ? 6.618 -15.107 12.442 1.00 89.88 98 ASP A CA 1
ATOM 770 C C . ASP A 1 98 ? 8.140 -15.170 12.632 1.00 89.88 98 ASP A C 1
ATOM 772 O O . ASP A 1 98 ? 8.647 -16.062 13.320 1.00 89.88 98 ASP A O 1
ATOM 776 N N . GLN A 1 99 ? 8.875 -14.261 11.987 1.00 82.56 99 GLN A N 1
ATOM 777 C CA . GLN A 1 99 ? 10.342 -14.252 11.991 1.00 82.56 99 GLN A CA 1
ATOM 778 C C . GLN A 1 99 ? 10.953 -13.075 12.752 1.00 82.56 99 GLN A C 1
ATOM 780 O O . GLN A 1 99 ? 12.184 -12.900 12.758 1.00 82.56 99 GLN A O 1
ATOM 785 N N . ARG A 1 100 ? 10.110 -12.304 13.447 1.00 73.44 100 ARG A N 1
ATOM 786 C CA . ARG A 1 100 ? 10.500 -11.092 14.166 1.00 73.44 100 ARG A CA 1
ATOM 787 C C . ARG A 1 100 ? 11.658 -11.386 15.126 1.00 73.44 100 ARG A C 1
ATOM 789 O O . ARG A 1 100 ? 11.554 -12.196 16.045 1.00 73.44 100 ARG A O 1
ATOM 796 N N . GLY A 1 101 ? 12.796 -10.726 14.897 1.00 57.59 101 GLY A N 1
ATOM 797 C CA . GLY A 1 101 ? 13.982 -10.789 15.763 1.00 57.59 101 GLY A CA 1
ATOM 798 C C . GLY A 1 101 ? 15.083 -11.783 15.368 1.00 57.59 101 GLY A C 1
ATOM 799 O O . GLY A 1 101 ? 16.111 -11.812 16.045 1.00 57.59 101 GLY A O 1
ATOM 800 N N . SER A 1 102 ? 14.922 -12.563 14.292 1.00 53.94 102 SER A N 1
ATOM 801 C CA . SER A 1 102 ? 15.963 -13.496 13.808 1.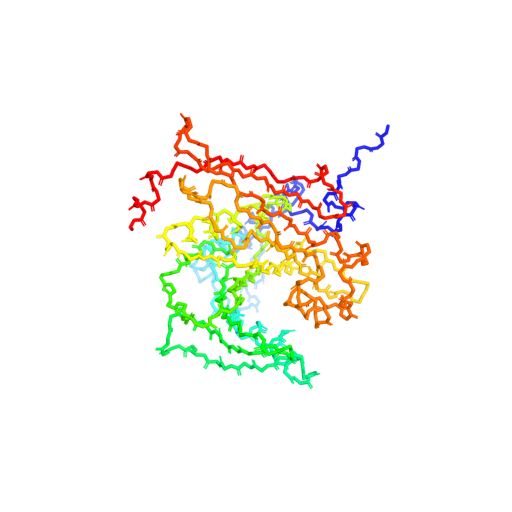00 53.94 102 SER A CA 1
ATOM 802 C C . SER A 1 102 ? 16.365 -13.296 12.343 1.00 53.94 102 SER A C 1
ATOM 804 O O . SER A 1 102 ? 17.502 -13.603 11.983 1.00 53.94 102 SER A O 1
ATOM 806 N N . GLU A 1 103 ? 15.482 -12.715 11.528 1.00 53.06 103 GLU A N 1
ATOM 807 C CA . GLU A 1 103 ? 15.708 -12.409 10.113 1.00 53.06 103 GLU A CA 1
ATOM 808 C C . GLU A 1 103 ? 15.297 -10.959 9.794 1.00 53.06 103 GLU A C 1
ATOM 810 O O . GLU A 1 103 ? 14.752 -10.255 10.644 1.00 53.06 103 GLU A O 1
ATOM 815 N N . ARG A 1 104 ? 15.643 -10.477 8.592 1.00 77.25 104 ARG A N 1
ATOM 816 C CA . ARG A 1 104 ? 15.391 -9.092 8.152 1.00 77.25 104 ARG A CA 1
ATOM 817 C C . ARG A 1 104 ? 13.999 -8.869 7.543 1.00 77.25 104 ARG A C 1
ATOM 819 O O . ARG A 1 104 ? 13.751 -7.770 7.069 1.00 77.25 104 ARG A O 1
ATOM 826 N N . ILE A 1 105 ? 13.148 -9.893 7.524 1.00 84.94 105 ILE A N 1
ATOM 827 C CA . ILE A 1 105 ? 11.760 -9.847 7.053 1.00 84.94 105 ILE A CA 1
ATOM 828 C C . ILE A 1 105 ? 10.837 -10.249 8.206 1.00 84.94 105 ILE A C 1
ATOM 830 O O . ILE A 1 105 ? 11.210 -11.106 9.012 1.00 84.94 105 ILE A O 1
ATOM 834 N N . ASP A 1 106 ? 9.670 -9.616 8.321 1.00 88.69 106 ASP A N 1
ATOM 835 C CA . ASP A 1 106 ? 8.800 -9.796 9.489 1.00 88.69 106 ASP A CA 1
ATOM 836 C C . ASP A 1 106 ? 8.039 -11.124 9.437 1.00 88.69 106 ASP A C 1
ATOM 838 O O . ASP A 1 106 ? 7.988 -11.864 10.428 1.00 88.69 106 ASP A O 1
ATOM 842 N N . PHE A 1 107 ? 7.493 -11.456 8.265 1.00 92.81 107 PHE A N 1
ATOM 843 C CA . PHE A 1 107 ? 6.714 -12.668 8.042 1.00 92.81 107 PHE A CA 1
ATOM 844 C C . PHE A 1 107 ? 7.084 -13.333 6.720 1.00 92.81 107 PHE A C 1
ATOM 846 O O . PHE A 1 107 ? 7.403 -12.677 5.732 1.00 92.81 107 PHE A O 1
ATOM 853 N N . LYS A 1 108 ? 6.972 -14.657 6.681 1.00 94.00 108 LYS A N 1
ATOM 854 C CA . LYS A 1 108 ? 7.015 -15.432 5.438 1.00 94.00 108 LYS A CA 1
ATOM 855 C C . LYS A 1 108 ? 6.001 -16.551 5.477 1.00 94.00 108 LYS A C 1
ATOM 857 O O . LYS A 1 108 ? 5.609 -16.974 6.565 1.00 94.00 108 LYS A O 1
ATOM 862 N N . GLY A 1 109 ? 5.625 -17.075 4.326 1.00 95.00 109 GLY A N 1
ATOM 863 C CA . GLY A 1 109 ? 4.606 -18.103 4.281 1.00 95.00 109 GLY A CA 1
ATOM 864 C C . GLY A 1 109 ? 4.361 -18.682 2.904 1.00 95.00 109 GLY A C 1
ATOM 865 O O . GLY A 1 109 ? 5.164 -18.520 1.985 1.00 95.00 109 GLY A O 1
ATOM 866 N N . THR A 1 110 ? 3.237 -19.374 2.793 1.00 97.81 110 THR A N 1
ATOM 867 C CA . THR A 1 110 ? 2.786 -20.023 1.565 1.00 97.81 110 THR A CA 1
ATOM 868 C C . THR A 1 110 ? 1.284 -19.822 1.428 1.00 97.81 110 THR A C 1
ATOM 870 O O . THR A 1 110 ? 0.550 -19.982 2.401 1.00 97.81 110 THR A O 1
ATOM 873 N N . LEU A 1 111 ? 0.830 -19.435 0.243 1.00 97.75 111 LEU A N 1
ATOM 874 C CA . LEU A 1 111 ? -0.581 -19.316 -0.107 1.00 97.75 111 LEU A CA 1
ATOM 875 C C . LEU A 1 111 ? -1.177 -20.703 -0.370 1.00 97.75 111 LEU A C 1
ATOM 877 O O . LEU A 1 111 ? -0.456 -21.662 -0.645 1.00 97.75 111 LEU A O 1
ATOM 881 N N . ALA A 1 112 ? -2.503 -20.825 -0.340 1.00 94.69 112 ALA A N 1
ATOM 882 C CA . ALA A 1 112 ? -3.187 -22.083 -0.648 1.00 94.69 112 ALA A CA 1
ATOM 883 C C . ALA A 1 112 ? -2.894 -22.612 -2.070 1.00 94.69 112 ALA A C 1
ATOM 885 O O . ALA A 1 112 ? -3.001 -23.816 -2.311 1.00 94.69 112 ALA A O 1
ATOM 886 N N . THR A 1 113 ? -2.494 -21.735 -2.997 1.00 94.31 113 THR A N 1
ATOM 887 C CA . THR A 1 113 ? -2.030 -22.081 -4.353 1.00 94.31 113 THR A CA 1
ATOM 888 C C . THR A 1 113 ? -0.675 -22.789 -4.367 1.00 94.31 113 THR A C 1
ATOM 890 O O . THR A 1 113 ? -0.372 -23.511 -5.315 1.00 94.31 113 THR A O 1
ATOM 893 N N . GLY A 1 114 ? 0.116 -22.641 -3.301 1.00 95.69 114 GLY A N 1
ATOM 894 C CA . GLY A 1 114 ? 1.491 -23.123 -3.199 1.00 95.69 114 GLY A CA 1
ATOM 895 C C . GLY A 1 114 ? 2.547 -22.031 -3.378 1.00 95.69 114 GLY A C 1
ATOM 896 O O . GLY A 1 114 ? 3.713 -22.298 -3.087 1.00 95.69 114 GLY A O 1
ATOM 897 N N . ASP A 1 115 ? 2.149 -20.823 -3.788 1.00 96.44 115 ASP A N 1
ATOM 898 C CA . ASP A 1 115 ? 3.064 -19.692 -3.954 1.00 96.44 115 ASP A CA 1
ATOM 899 C C . ASP A 1 115 ? 3.596 -19.248 -2.600 1.00 96.44 115 ASP A C 1
ATOM 901 O O . ASP A 1 115 ? 2.870 -19.159 -1.606 1.00 96.44 115 ASP A O 1
ATOM 905 N N . THR A 1 116 ? 4.883 -18.967 -2.537 1.00 96.81 116 THR A N 1
ATOM 906 C CA . THR A 1 116 ? 5.516 -18.479 -1.322 1.00 96.81 116 THR A CA 1
ATOM 907 C C . THR A 1 116 ? 5.469 -16.961 -1.266 1.00 96.81 116 THR A C 1
ATOM 909 O O . THR A 1 116 ? 5.621 -16.272 -2.273 1.00 96.81 116 THR A O 1
ATOM 912 N N . PHE A 1 117 ? 5.296 -16.419 -0.066 1.00 96.38 117 PHE A N 1
ATOM 913 C CA . PHE A 1 117 ? 5.332 -14.978 0.133 1.00 96.38 117 PHE A CA 1
ATOM 914 C C . PHE A 1 117 ? 6.307 -14.594 1.234 1.00 96.38 117 PHE A C 1
ATOM 916 O O . PHE A 1 117 ? 6.532 -15.338 2.196 1.00 96.38 117 PHE A O 1
ATOM 923 N N . ALA A 1 118 ? 6.829 -13.382 1.116 1.00 94.62 118 ALA A N 1
ATOM 924 C CA . ALA A 1 118 ? 7.566 -12.712 2.165 1.00 94.62 118 ALA A CA 1
ATOM 925 C C . ALA A 1 118 ? 6.947 -11.328 2.375 1.00 94.62 118 ALA A C 1
ATOM 927 O O . ALA A 1 118 ? 6.658 -10.617 1.415 1.00 94.62 118 ALA A O 1
ATOM 928 N N . MET A 1 119 ? 6.688 -10.969 3.629 1.00 94.19 119 MET A N 1
ATOM 929 C CA . MET A 1 119 ? 6.038 -9.720 3.999 1.00 94.19 119 MET A CA 1
ATOM 930 C C . MET A 1 119 ? 6.890 -8.955 5.001 1.00 94.19 119 MET A C 1
ATOM 932 O O . MET A 1 119 ? 7.304 -9.481 6.036 1.00 94.19 119 MET A O 1
ATOM 936 N N . ASP A 1 120 ? 7.055 -7.674 4.714 1.00 91.69 120 ASP A N 1
ATOM 937 C CA . ASP A 1 120 ? 7.639 -6.702 5.621 1.00 91.69 120 ASP A CA 1
ATOM 938 C C . ASP A 1 120 ? 6.583 -5.661 6.019 1.00 91.69 120 ASP A C 1
ATOM 940 O O . ASP A 1 120 ? 5.853 -5.138 5.174 1.00 91.69 120 ASP A O 1
ATOM 944 N N . VAL A 1 121 ? 6.461 -5.380 7.316 1.00 90.06 121 VAL A N 1
ATOM 945 C CA . VAL A 1 121 ? 5.462 -4.462 7.867 1.00 90.06 121 VAL A CA 1
ATOM 946 C C . VAL A 1 121 ? 6.126 -3.146 8.239 1.00 90.06 121 VAL A C 1
ATOM 948 O O . VAL A 1 121 ? 7.213 -3.073 8.819 1.00 90.06 121 VAL A O 1
ATOM 951 N N . LYS A 1 122 ? 5.464 -2.047 7.889 1.00 86.06 122 LYS A N 1
ATOM 952 C CA . LYS A 1 122 ? 5.951 -0.695 8.130 1.00 86.06 122 LYS A CA 1
ATOM 953 C C . LYS A 1 122 ? 4.843 0.184 8.674 1.00 86.06 122 LYS A C 1
ATOM 955 O O . LYS A 1 122 ? 3.740 0.257 8.138 1.00 86.06 122 LYS A O 1
ATOM 960 N N . GLY A 1 123 ? 5.175 0.944 9.715 1.00 71.88 123 GLY A N 1
ATOM 961 C CA . GLY A 1 123 ? 4.334 2.060 10.130 1.00 71.88 123 GLY A CA 1
ATOM 962 C C . GLY A 1 123 ? 4.391 3.144 9.062 1.00 71.88 123 GLY A C 1
ATOM 963 O O . GLY A 1 123 ? 5.482 3.616 8.736 1.00 71.88 123 GLY A O 1
ATOM 964 N N . GLY A 1 124 ? 3.241 3.566 8.530 1.00 59.50 124 GLY A N 1
ATOM 965 C CA . GLY A 1 124 ? 3.181 4.530 7.419 1.00 59.50 124 GLY A CA 1
ATOM 966 C C . GLY A 1 124 ? 3.962 5.838 7.640 1.00 59.50 124 GLY A C 1
ATOM 967 O O . GLY A 1 124 ? 4.381 6.491 6.684 1.00 59.50 124 GLY A O 1
ATOM 968 N N . GLU A 1 125 ? 4.251 6.202 8.891 1.00 57.66 125 GLU A N 1
ATOM 969 C CA . GLU A 1 125 ? 4.957 7.429 9.261 1.00 57.66 125 GLU A CA 1
ATOM 970 C C . GLU A 1 125 ? 6.480 7.290 9.342 1.00 57.66 125 GLU A C 1
ATOM 972 O O . GLU A 1 125 ? 7.040 6.860 10.363 1.00 57.66 125 GLU A O 1
ATOM 977 N N . GLY A 1 126 ? 7.149 7.758 8.284 1.00 50.72 126 GLY A N 1
ATOM 978 C CA . GLY A 1 126 ? 8.570 8.123 8.292 1.00 50.72 126 GLY A CA 1
ATOM 979 C C . GLY A 1 126 ? 9.554 7.008 8.646 1.00 50.72 126 GLY A C 1
ATOM 980 O O . GLY A 1 126 ? 10.715 7.301 8.914 1.00 50.72 126 GLY A O 1
ATOM 981 N N . GLN A 1 127 ? 9.118 5.748 8.686 1.00 53.53 127 GLN A N 1
ATOM 982 C CA . GLN A 1 127 ? 10.024 4.628 8.897 1.00 53.53 127 GLN A CA 1
ATOM 983 C C . GLN A 1 127 ? 10.698 4.275 7.579 1.00 53.53 127 GLN A C 1
ATOM 985 O O . GLN A 1 127 ? 10.028 4.106 6.557 1.00 53.53 127 GLN A O 1
ATOM 990 N N . SER A 1 128 ? 12.028 4.220 7.610 1.00 55.53 128 SER A N 1
ATOM 991 C CA . SER A 1 128 ? 12.826 3.690 6.517 1.00 55.53 128 SER A CA 1
ATOM 992 C C . SER A 1 128 ? 12.516 2.207 6.345 1.00 55.53 128 SER A C 1
ATOM 994 O O . SER A 1 128 ? 12.394 1.464 7.321 1.00 55.53 128 SER A O 1
ATOM 996 N N . ILE A 1 129 ? 12.391 1.780 5.092 1.00 62.12 129 ILE A N 1
ATOM 997 C CA . ILE A 1 129 ? 12.414 0.360 4.763 1.00 62.12 129 ILE A CA 1
ATOM 998 C C . ILE A 1 129 ? 13.891 -0.026 4.845 1.00 62.12 129 ILE A C 1
ATOM 1000 O O . ILE A 1 129 ? 14.726 0.538 4.135 1.00 62.12 129 ILE A O 1
ATOM 1004 N N . GLY A 1 130 ? 14.241 -0.846 5.836 1.00 61.88 130 GLY A N 1
ATOM 1005 C CA . GLY A 1 130 ? 15.618 -1.292 6.031 1.00 61.88 130 GLY A CA 1
ATOM 1006 C C . GLY A 1 130 ? 16.057 -2.232 4.909 1.00 61.88 130 GLY A C 1
ATOM 1007 O O . GLY A 1 130 ? 15.266 -2.615 4.055 1.00 61.88 130 GLY A O 1
ATOM 1008 N N . HIS A 1 131 ? 17.321 -2.648 4.915 1.00 64.00 131 HIS A N 1
ATOM 1009 C CA . HIS A 1 131 ? 17.740 -3.773 4.076 1.00 64.00 131 HIS A CA 1
ATOM 1010 C C . HIS A 1 131 ? 16.934 -5.013 4.475 1.00 64.00 131 HIS A C 1
ATOM 1012 O O . HIS A 1 131 ? 17.107 -5.484 5.603 1.00 64.00 131 HIS A O 1
ATOM 1018 N N . LEU A 1 132 ? 16.092 -5.520 3.577 1.00 70.00 132 LEU A N 1
ATOM 1019 C CA . LEU A 1 132 ? 15.440 -6.816 3.733 1.00 70.00 132 LEU A CA 1
ATOM 1020 C C . LEU A 1 132 ? 16.388 -7.896 3.202 1.00 70.00 132 LEU A C 1
ATOM 1022 O O . LEU A 1 132 ? 17.263 -7.626 2.386 1.00 70.00 132 LEU A O 1
ATOM 1026 N N . LEU A 1 133 ? 16.266 -9.111 3.723 1.00 72.44 133 LEU A N 1
ATOM 1027 C CA . LEU A 1 133 ? 16.882 -10.291 3.122 1.00 72.44 133 LEU A CA 1
ATOM 1028 C C . LEU A 1 133 ? 15.727 -11.143 2.635 1.00 72.44 133 LEU A C 1
ATOM 1030 O O . LEU A 1 133 ? 15.144 -11.890 3.420 1.00 72.44 133 LEU A O 1
ATOM 1034 N N . VAL A 1 134 ? 15.372 -10.957 1.370 1.00 79.75 134 VAL A N 1
ATOM 1035 C CA . VAL A 1 134 ? 14.276 -11.685 0.744 1.00 79.75 134 VAL A CA 1
ATOM 1036 C C . VAL A 1 134 ? 14.771 -13.098 0.415 1.00 79.75 134 VAL A C 1
ATOM 1038 O O . VAL A 1 134 ? 15.835 -13.255 -0.194 1.00 79.75 134 VAL A O 1
ATOM 1041 N N . PRO A 1 135 ? 14.076 -14.162 0.858 1.00 80.25 135 PRO A N 1
ATOM 1042 C CA . PRO A 1 135 ? 14.413 -15.519 0.447 1.00 80.25 135 PRO A CA 1
ATOM 1043 C C . PRO A 1 135 ? 14.363 -15.644 -1.078 1.00 80.25 135 PRO A C 1
ATOM 1045 O O . PRO A 1 135 ? 13.396 -15.222 -1.703 1.00 80.25 135 PRO A O 1
ATOM 1048 N N . SER A 1 136 ? 15.364 -16.282 -1.682 1.00 82.12 136 SER A N 1
ATOM 1049 C CA . SER A 1 136 ? 15.478 -16.399 -3.147 1.00 82.12 136 SER A CA 1
ATOM 1050 C C . SER A 1 136 ? 14.365 -17.214 -3.811 1.00 82.12 136 SER A C 1
ATOM 1052 O O . SER A 1 136 ? 14.334 -17.332 -5.028 1.00 82.12 136 SER A O 1
ATOM 1054 N N . ASN A 1 137 ? 13.541 -17.887 -3.014 1.00 85.38 137 ASN A N 1
ATOM 1055 C CA . ASN A 1 137 ? 12.420 -18.688 -3.474 1.00 85.38 137 ASN A CA 1
ATOM 1056 C C . ASN A 1 137 ? 11.082 -17.971 -3.282 1.00 85.38 137 ASN A C 1
ATOM 1058 O O . ASN A 1 137 ? 10.094 -18.678 -3.289 1.00 85.38 137 ASN A O 1
ATOM 1062 N N . THR A 1 138 ? 11.074 -16.658 -3.021 1.00 92.38 138 THR A N 1
ATOM 1063 C CA . THR A 1 138 ? 9.861 -15.857 -2.793 1.00 92.38 138 THR A CA 1
ATOM 1064 C C . THR A 1 138 ? 9.161 -15.575 -4.116 1.00 92.38 138 THR A C 1
ATOM 1066 O O . THR A 1 138 ? 9.766 -14.959 -4.987 1.00 92.38 138 THR A O 1
ATOM 1069 N N . ASP A 1 139 ? 7.896 -15.977 -4.238 1.00 94.88 139 ASP A N 1
ATOM 1070 C CA . ASP A 1 139 ? 7.072 -15.691 -5.422 1.00 94.88 139 ASP A CA 1
ATOM 1071 C C . ASP A 1 139 ? 6.357 -14.337 -5.288 1.00 94.88 139 ASP A C 1
ATOM 1073 O O . ASP A 1 139 ? 6.232 -13.593 -6.256 1.00 94.88 139 ASP A O 1
ATOM 1077 N N . VAL A 1 140 ? 5.934 -13.984 -4.067 1.00 96.38 140 VAL A N 1
ATOM 1078 C CA . VAL A 1 140 ? 5.277 -12.705 -3.763 1.00 96.38 140 VAL A CA 1
ATOM 1079 C C . VAL A 1 140 ? 6.034 -11.954 -2.674 1.00 96.38 140 VAL A C 1
ATOM 1081 O O . VAL A 1 140 ? 5.972 -12.303 -1.490 1.00 96.38 140 VAL A O 1
ATOM 1084 N N . LEU A 1 141 ? 6.712 -10.875 -3.055 1.00 95.44 141 LEU A N 1
ATOM 1085 C CA . LEU A 1 141 ? 7.258 -9.921 -2.098 1.00 95.44 141 LEU A CA 1
ATOM 1086 C C . LEU A 1 141 ? 6.202 -8.851 -1.809 1.00 95.44 141 LEU A C 1
ATOM 1088 O O . LEU A 1 141 ? 5.753 -8.143 -2.711 1.00 95.44 141 LEU A O 1
ATOM 1092 N N . SER A 1 142 ? 5.804 -8.736 -0.543 1.00 95.75 142 SER A N 1
ATOM 1093 C CA . SER A 1 142 ? 4.752 -7.828 -0.091 1.00 95.75 142 SER A CA 1
ATOM 1094 C C . SER A 1 142 ? 5.265 -6.836 0.947 1.00 95.75 142 SER A C 1
ATOM 1096 O O . SER A 1 142 ? 6.003 -7.188 1.871 1.00 95.75 142 SER A O 1
ATOM 1098 N N . LEU A 1 143 ? 4.827 -5.585 0.830 1.00 94.19 143 LEU A N 1
ATOM 1099 C CA . LEU A 1 143 ? 5.037 -4.559 1.845 1.00 94.19 143 LEU A CA 1
ATOM 1100 C C . LEU A 1 143 ? 3.690 -4.168 2.451 1.00 94.19 143 LEU A C 1
ATOM 1102 O O . LEU A 1 143 ? 2.809 -3.677 1.748 1.00 94.19 143 LEU A O 1
ATOM 1106 N N . TRP A 1 144 ? 3.543 -4.305 3.764 1.00 94.56 144 TRP A N 1
ATOM 1107 C CA . TRP A 1 144 ? 2.357 -3.832 4.470 1.00 94.56 144 TRP A CA 1
ATOM 1108 C C . TRP A 1 144 ? 2.610 -2.469 5.107 1.00 94.56 144 TRP A C 1
ATOM 1110 O O . TRP A 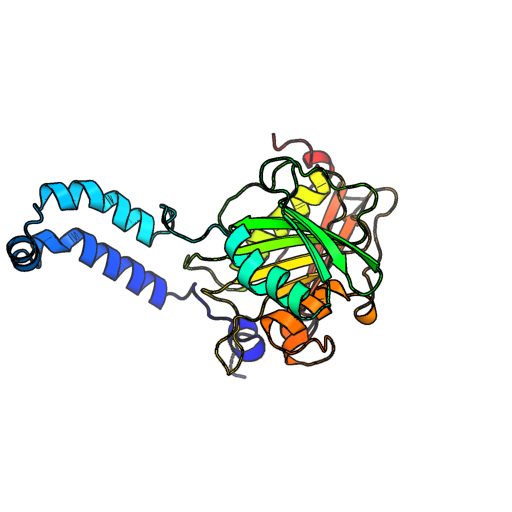1 144 ? 3.474 -2.323 5.972 1.00 94.56 144 TRP A O 1
ATOM 1120 N N . SER A 1 145 ? 1.822 -1.462 4.743 1.00 92.69 145 SER A N 1
ATOM 1121 C CA . SER A 1 145 ? 1.800 -0.166 5.410 1.00 92.69 145 SER A CA 1
ATOM 1122 C C . SER A 1 145 ? 0.582 -0.045 6.317 1.00 92.69 145 SER A C 1
ATOM 1124 O O . SER A 1 145 ? -0.525 0.229 5.858 1.00 92.69 145 SER A O 1
ATOM 1126 N N . GLU A 1 146 ? 0.810 -0.184 7.622 1.00 90.94 146 GLU A N 1
ATOM 1127 C CA . GLU A 1 146 ? -0.214 0.082 8.632 1.00 90.94 146 GLU A CA 1
ATOM 1128 C C . GLU A 1 146 ? -0.161 1.565 9.010 1.00 90.94 146 GLU A C 1
ATOM 1130 O O . GLU A 1 146 ? 0.857 2.069 9.515 1.00 90.94 146 GLU A O 1
ATOM 1135 N N . ARG A 1 147 ? -1.240 2.304 8.737 1.00 86.50 147 ARG A N 1
ATOM 1136 C CA . ARG A 1 147 ? -1.311 3.732 9.052 1.00 86.50 147 ARG A CA 1
ATOM 1137 C C . ARG A 1 147 ? -2.256 3.986 10.207 1.00 86.50 147 ARG A C 1
ATOM 1139 O O . ARG A 1 147 ? -3.464 3.845 10.089 1.00 86.50 147 ARG A O 1
ATOM 1146 N N . ASN A 1 148 ? -1.683 4.532 11.274 1.00 78.62 148 ASN A N 1
ATOM 1147 C CA . ASN A 1 148 ? -2.415 4.844 12.503 1.00 78.62 148 ASN A CA 1
ATOM 1148 C C . ASN A 1 148 ? -2.535 6.352 12.753 1.00 78.62 148 ASN A C 1
ATOM 1150 O O . ASN A 1 148 ? -3.113 6.788 13.750 1.00 78.62 148 ASN A O 1
ATOM 1154 N N . SER A 1 149 ? -1.966 7.179 11.873 1.00 73.44 149 SER A N 1
ATOM 1155 C CA . SER A 1 149 ? -1.845 8.607 12.124 1.00 73.44 149 SER A CA 1
ATOM 1156 C C . SER A 1 149 ? -2.873 9.472 11.422 1.00 73.44 149 SER A C 1
ATOM 1158 O O . SER A 1 149 ? -3.252 9.269 10.266 1.00 73.44 149 SER A O 1
ATOM 1160 N N . ARG A 1 150 ? -3.285 10.507 12.153 1.00 71.25 150 ARG A N 1
ATOM 1161 C CA . ARG A 1 150 ? -4.317 11.467 11.758 1.00 71.25 150 ARG A CA 1
ATOM 1162 C C . ARG A 1 150 ? -3.726 12.761 11.200 1.00 71.25 150 ARG A C 1
ATOM 1164 O O . ARG A 1 150 ? -4.339 13.814 11.347 1.00 71.25 150 ARG A O 1
ATOM 1171 N N . ASN A 1 151 ? -2.527 12.708 10.613 1.00 70.44 151 ASN A N 1
ATOM 1172 C CA . ASN A 1 151 ? -1.940 13.893 9.994 1.00 70.44 151 ASN A CA 1
ATOM 1173 C C . ASN A 1 151 ? -2.858 14.435 8.886 1.00 70.44 151 ASN A C 1
ATOM 1175 O O . ASN A 1 151 ? -3.472 13.684 8.125 1.00 70.44 151 ASN A O 1
ATOM 1179 N N . THR A 1 152 ? -2.954 15.757 8.833 1.00 76.12 152 THR A N 1
ATOM 1180 C CA . THR A 1 152 ? -3.826 16.522 7.946 1.00 76.12 152 THR A CA 1
ATOM 1181 C C . THR A 1 152 ? -3.258 16.518 6.527 1.00 76.12 152 THR A C 1
ATOM 1183 O O . THR A 1 152 ? -2.469 17.369 6.128 1.00 76.12 152 THR A O 1
ATOM 1186 N N . LYS A 1 153 ? -3.599 15.479 5.764 1.00 81.88 153 LYS A N 1
ATOM 1187 C CA . LYS A 1 153 ? -3.201 15.303 4.364 1.00 81.88 153 LYS A CA 1
ATOM 1188 C C . LYS A 1 153 ? -4.369 14.751 3.559 1.00 81.88 153 LYS A C 1
ATOM 1190 O O . LYS A 1 153 ? -5.148 13.960 4.092 1.00 81.88 153 LYS A O 1
ATOM 1195 N N . SER A 1 154 ? -4.426 15.121 2.282 1.00 86.75 154 SER A N 1
ATOM 1196 C CA . SER A 1 154 ? -5.385 14.550 1.337 1.00 86.75 154 SER A CA 1
ATOM 1197 C C . SER A 1 154 ? -5.107 13.065 1.074 1.00 86.75 154 SER A C 1
ATOM 1199 O O . SER A 1 154 ? -3.946 12.643 1.182 1.00 86.75 154 SER A O 1
ATOM 1201 N N . PRO A 1 155 ? -6.122 12.269 0.691 1.00 88.19 155 PRO A N 1
ATOM 1202 C CA . PRO A 1 155 ? -5.959 10.842 0.398 1.00 88.19 155 PRO A CA 1
ATOM 1203 C C . PRO A 1 155 ? -4.838 10.562 -0.616 1.00 88.19 155 PRO A C 1
ATOM 1205 O O . PRO A 1 155 ? -3.918 9.792 -0.332 1.00 88.19 155 PRO A O 1
ATOM 1208 N N . ALA A 1 156 ? -4.813 11.308 -1.726 1.00 90.62 156 ALA A N 1
ATOM 1209 C CA . ALA A 1 156 ? -3.768 11.199 -2.744 1.00 90.62 156 ALA A CA 1
ATOM 1210 C C . ALA A 1 156 ? -2.353 11.415 -2.175 1.00 90.62 156 ALA A C 1
ATOM 1212 O O . ALA A 1 156 ? -1.421 10.665 -2.465 1.00 90.62 156 ALA A O 1
ATOM 1213 N N . SER A 1 157 ? -2.174 12.436 -1.328 1.00 88.62 157 SER A N 1
ATOM 1214 C CA . SER A 1 157 ? -0.874 12.724 -0.709 1.00 88.62 157 SER A CA 1
ATOM 1215 C C . SER A 1 157 ? -0.443 11.612 0.245 1.00 88.62 157 SER A C 1
ATOM 1217 O O . SER A 1 157 ? 0.741 11.272 0.305 1.00 88.62 157 SER A O 1
ATOM 1219 N N . ARG A 1 158 ? -1.401 11.037 0.978 1.00 88.12 158 ARG A N 1
ATOM 1220 C CA . ARG A 1 158 ? -1.163 9.943 1.917 1.00 88.12 158 ARG A CA 1
ATOM 1221 C C . ARG A 1 158 ? -0.657 8.701 1.185 1.00 88.12 158 ARG A C 1
ATOM 1223 O O . ARG A 1 158 ? 0.413 8.220 1.558 1.00 88.12 158 ARG A O 1
ATOM 1230 N N . LEU A 1 159 ? -1.358 8.222 0.159 1.00 90.12 159 LEU A N 1
ATOM 1231 C CA . LEU A 1 159 ? -0.940 7.043 -0.613 1.00 90.12 159 LEU A CA 1
ATOM 1232 C C . LEU A 1 159 ? 0.403 7.260 -1.312 1.00 90.12 159 LEU A C 1
ATOM 1234 O O . LEU A 1 159 ? 1.325 6.458 -1.172 1.00 90.12 159 LEU A O 1
ATOM 1238 N N . ASN A 1 160 ? 0.561 8.397 -1.990 1.00 90.00 160 ASN A N 1
ATOM 1239 C CA . ASN A 1 160 ? 1.770 8.679 -2.757 1.00 90.00 160 ASN A CA 1
ATOM 1240 C C . ASN A 1 160 ? 3.037 8.723 -1.879 1.00 90.00 160 ASN A C 1
ATOM 1242 O O . ASN A 1 160 ? 4.120 8.343 -2.321 1.00 90.00 160 ASN A O 1
ATOM 1246 N N . GLU A 1 161 ? 2.935 9.167 -0.621 1.00 86.06 161 GLU A N 1
ATOM 1247 C CA . GLU A 1 161 ? 4.077 9.189 0.303 1.00 86.06 161 GLU A CA 1
ATOM 1248 C C . GLU A 1 161 ? 4.646 7.788 0.565 1.00 86.06 161 GLU A C 1
ATOM 1250 O O . GLU A 1 161 ? 5.868 7.606 0.561 1.00 86.06 161 GLU A O 1
ATOM 1255 N N . VAL A 1 162 ? 3.772 6.809 0.809 1.00 87.31 162 VAL A N 1
ATOM 1256 C CA . VAL A 1 162 ? 4.191 5.451 1.172 1.00 87.31 162 VAL A CA 1
ATOM 1257 C C . VAL A 1 162 ? 4.637 4.664 -0.062 1.00 87.31 162 VAL A C 1
ATOM 1259 O O . VAL A 1 162 ? 5.687 4.024 -0.013 1.00 87.31 162 VAL A O 1
ATOM 1262 N N . ILE A 1 163 ? 3.946 4.833 -1.195 1.00 91.50 163 ILE A N 1
ATOM 1263 C CA . ILE A 1 163 ? 4.306 4.205 -2.475 1.00 91.50 163 ILE A CA 1
ATOM 1264 C C . ILE A 1 163 ? 5.695 4.659 -2.940 1.00 91.50 163 ILE A C 1
ATOM 1266 O O . ILE A 1 163 ? 6.555 3.837 -3.250 1.00 91.50 163 ILE A O 1
ATOM 1270 N N . ASN A 1 164 ? 5.975 5.968 -2.920 1.00 87.69 164 ASN A N 1
ATOM 1271 C CA . ASN A 1 164 ? 7.285 6.481 -3.342 1.00 87.69 164 ASN A CA 1
ATOM 1272 C C . ASN A 1 164 ? 8.442 5.940 -2.494 1.00 87.69 164 ASN A C 1
ATOM 1274 O O . ASN A 1 164 ? 9.566 5.831 -2.986 1.00 87.69 164 ASN A O 1
ATOM 1278 N N . ARG A 1 165 ? 8.192 5.638 -1.215 1.00 84.19 165 ARG A N 1
ATOM 1279 C CA . ARG A 1 165 ? 9.198 5.052 -0.328 1.00 84.19 165 ARG A CA 1
ATOM 1280 C C . ARG A 1 165 ? 9.461 3.592 -0.685 1.00 84.19 165 ARG A C 1
ATOM 1282 O O . ARG A 1 165 ? 10.627 3.220 -0.758 1.00 84.19 165 ARG A O 1
ATOM 1289 N N . ALA A 1 166 ? 8.401 2.824 -0.936 1.00 88.50 166 ALA A N 1
ATOM 1290 C CA . ALA A 1 166 ? 8.483 1.432 -1.367 1.00 88.50 166 ALA A CA 1
ATOM 1291 C C . ALA A 1 166 ? 9.281 1.300 -2.669 1.00 88.50 166 ALA A C 1
ATOM 1293 O O . ALA A 1 166 ? 10.304 0.628 -2.694 1.00 88.50 166 ALA A O 1
ATOM 1294 N N . VAL A 1 167 ? 8.913 2.070 -3.698 1.00 90.06 167 VAL A N 1
ATOM 1295 C CA . VAL A 1 167 ? 9.575 2.025 -5.013 1.00 90.06 167 VAL A CA 1
ATOM 1296 C C . VAL A 1 167 ? 11.054 2.387 -4.933 1.00 90.06 167 VAL A C 1
ATOM 1298 O O . VAL A 1 167 ? 11.892 1.715 -5.524 1.00 90.06 167 VAL A O 1
ATOM 1301 N N . ARG A 1 168 ? 11.405 3.446 -4.192 1.00 86.94 168 ARG A N 1
ATOM 1302 C CA . ARG A 1 168 ? 12.816 3.824 -4.013 1.00 86.94 168 ARG A CA 1
ATOM 1303 C C . ARG A 1 168 ? 13.603 2.739 -3.295 1.00 86.94 168 ARG A C 1
ATOM 1305 O O . ARG A 1 168 ? 14.747 2.499 -3.651 1.00 86.94 168 ARG A O 1
ATOM 1312 N N . TRP A 1 169 ? 13.013 2.111 -2.284 1.00 86.12 169 TRP A N 1
ATOM 1313 C CA . TRP A 1 169 ? 13.659 1.007 -1.592 1.00 86.12 169 TRP A CA 1
ATOM 1314 C C . TRP A 1 169 ? 13.897 -0.182 -2.533 1.00 86.12 169 TRP A C 1
ATOM 1316 O O . TRP A 1 169 ? 15.039 -0.622 -2.627 1.00 86.12 169 TRP A O 1
ATOM 1326 N N . SER A 1 170 ? 12.873 -0.621 -3.270 1.00 88.31 170 SER A N 1
ATOM 1327 C CA . SER A 1 170 ? 12.953 -1.725 -4.239 1.00 88.31 170 SER A CA 1
ATOM 1328 C C . SER A 1 170 ? 14.063 -1.499 -5.258 1.00 88.31 170 SER A C 1
ATOM 1330 O O . SER A 1 170 ? 14.961 -2.323 -5.406 1.00 88.31 170 SER A O 1
ATOM 1332 N N . LEU A 1 171 ? 14.092 -0.307 -5.859 1.00 87.56 171 LEU A N 1
ATOM 1333 C CA . LEU A 1 171 ? 15.146 0.098 -6.787 1.00 87.56 171 LEU A CA 1
ATOM 1334 C C . LEU A 1 171 ? 16.539 0.098 -6.140 1.00 87.56 171 LEU A C 1
ATOM 1336 O O . LEU A 1 171 ? 17.494 -0.403 -6.727 1.00 87.56 171 LEU A O 1
ATOM 1340 N N . ASN A 1 172 ? 16.664 0.629 -4.920 1.00 83.50 172 ASN A N 1
ATOM 1341 C CA . ASN A 1 172 ? 17.942 0.697 -4.206 1.00 83.50 172 ASN A CA 1
ATOM 1342 C C . ASN A 1 172 ? 18.466 -0.678 -3.774 1.00 83.50 172 ASN A C 1
ATOM 1344 O O . ASN A 1 172 ? 19.674 -0.835 -3.601 1.00 83.50 172 ASN A O 1
ATOM 1348 N N . GLN A 1 173 ? 17.577 -1.643 -3.538 1.00 82.31 173 GLN A N 1
ATOM 1349 C CA . GLN A 1 173 ? 17.943 -3.000 -3.133 1.00 82.31 173 GLN A CA 1
ATOM 1350 C C . GLN A 1 173 ? 18.006 -3.985 -4.300 1.00 82.31 173 GLN A C 1
ATOM 1352 O O . GLN A 1 173 ? 18.532 -5.075 -4.108 1.00 82.31 173 GLN A O 1
ATOM 1357 N N . SER A 1 174 ? 17.553 -3.587 -5.495 1.00 85.06 174 SER A N 1
ATOM 1358 C CA . SER A 1 174 ? 17.350 -4.510 -6.621 1.00 85.06 174 SER A CA 1
ATOM 1359 C C . SER A 1 174 ? 16.419 -5.665 -6.233 1.00 85.06 174 SER A C 1
ATOM 1361 O O . SER A 1 174 ? 16.722 -6.823 -6.494 1.00 85.06 174 SER A O 1
ATOM 1363 N N . GLU A 1 175 ? 15.324 -5.323 -5.552 1.00 89.12 175 GLU A N 1
ATOM 1364 C CA . GLU A 1 175 ? 14.289 -6.257 -5.103 1.00 89.12 175 GLU A CA 1
ATOM 1365 C C . GLU A 1 175 ? 12.969 -5.911 -5.796 1.00 89.12 175 GLU A C 1
ATOM 1367 O O . GLU A 1 175 ? 12.509 -4.765 -5.725 1.00 89.12 175 GLU A O 1
ATOM 1372 N N . ASP A 1 176 ? 12.346 -6.904 -6.422 1.00 90.88 176 ASP A N 1
ATOM 1373 C CA . ASP A 1 176 ? 11.097 -6.747 -7.164 1.00 90.88 176 ASP A CA 1
ATOM 1374 C C . ASP A 1 176 ? 9.907 -6.897 -6.212 1.00 90.88 176 ASP A C 1
ATOM 1376 O O . ASP A 1 176 ? 9.474 -7.992 -5.856 1.00 90.88 176 ASP A O 1
ATOM 1380 N N . LEU A 1 177 ? 9.404 -5.761 -5.723 1.00 93.62 177 LEU A N 1
ATOM 1381 C CA . LEU A 1 177 ? 8.214 -5.735 -4.877 1.00 93.62 177 LEU A CA 1
ATOM 1382 C C . LEU A 1 177 ? 6.991 -6.054 -5.733 1.00 93.62 177 LEU A C 1
ATOM 1384 O O . LEU A 1 177 ? 6.691 -5.284 -6.632 1.00 93.62 177 LEU A O 1
ATOM 1388 N N . SER A 1 178 ? 6.262 -7.124 -5.425 1.00 96.56 178 SER A N 1
ATOM 1389 C CA . SER A 1 178 ? 5.085 -7.538 -6.200 1.00 96.56 178 SER A CA 1
ATOM 1390 C C . SER A 1 178 ? 3.852 -6.706 -5.842 1.00 96.56 178 SER A C 1
ATOM 1392 O O . SER A 1 178 ? 3.090 -6.272 -6.706 1.00 96.56 178 SER A O 1
ATOM 1394 N N . VAL A 1 179 ? 3.646 -6.467 -4.543 1.00 97.19 179 VAL A N 1
ATOM 1395 C CA . VAL A 1 179 ? 2.443 -5.801 -4.034 1.00 97.19 179 VAL A CA 1
ATOM 1396 C C . VAL A 1 179 ? 2.730 -4.985 -2.778 1.00 97.19 179 VAL A C 1
ATOM 1398 O O . VAL A 1 179 ? 3.559 -5.342 -1.943 1.00 97.19 179 VAL A O 1
ATOM 1401 N N . MET A 1 180 ? 2.015 -3.878 -2.608 1.00 96.94 180 MET A N 1
ATOM 1402 C CA . MET A 1 180 ? 1.978 -3.124 -1.360 1.00 96.94 180 MET A CA 1
ATOM 1403 C C . MET A 1 180 ? 0.541 -3.010 -0.866 1.00 96.94 180 MET A C 1
ATOM 1405 O O . MET A 1 180 ? -0.327 -2.522 -1.582 1.00 96.94 180 MET A O 1
ATOM 1409 N N . VAL A 1 181 ? 0.303 -3.414 0.378 1.00 97.75 181 VAL A N 1
ATOM 1410 C CA . VAL A 1 181 ? -0.996 -3.273 1.044 1.00 97.75 181 VAL A CA 1
ATOM 1411 C C . VAL A 1 181 ? -0.943 -2.058 1.959 1.00 97.75 181 VAL A C 1
ATOM 1413 O O . VAL A 1 181 ? -0.060 -1.960 2.808 1.00 97.75 181 VAL A O 1
ATOM 1416 N N . VAL A 1 182 ? -1.875 -1.122 1.815 1.00 95.69 182 VAL A N 1
ATOM 1417 C CA . VAL A 1 182 ? -1.989 0.064 2.666 1.00 95.69 182 VAL A CA 1
ATOM 1418 C C . VAL A 1 182 ? -3.312 0.010 3.410 1.00 95.69 182 VAL A C 1
ATOM 1420 O O . VAL A 1 182 ? -4.375 0.244 2.841 1.00 95.69 182 VAL A O 1
ATOM 1423 N N . ARG A 1 183 ? -3.246 -0.249 4.714 1.00 94.50 183 ARG A N 1
ATOM 1424 C CA . ARG A 1 183 ? -4.406 -0.173 5.600 1.00 94.50 183 ARG A CA 1
ATOM 1425 C C . ARG A 1 183 ? -4.365 1.155 6.346 1.00 94.50 183 ARG A C 1
ATOM 1427 O O . ARG A 1 183 ? -3.522 1.369 7.219 1.00 94.50 183 ARG A O 1
ATOM 1434 N N . ASP A 1 184 ? -5.251 2.076 5.971 1.00 91.88 184 ASP A N 1
ATOM 1435 C CA . ASP A 1 184 ? -5.322 3.422 6.550 1.00 91.88 184 ASP A CA 1
ATOM 1436 C C . ASP A 1 184 ? -6.559 3.578 7.430 1.00 91.88 184 ASP A C 1
ATOM 1438 O O . ASP A 1 184 ? -7.573 4.120 7.013 1.00 91.88 184 ASP A O 1
ATOM 1442 N N . GLU A 1 185 ? -6.501 3.116 8.677 1.00 88.81 185 GLU A N 1
ATOM 1443 C CA . GLU A 1 185 ? -7.653 3.206 9.581 1.00 88.81 185 GLU A CA 1
ATOM 1444 C C . GLU A 1 185 ? -8.182 4.655 9.766 1.00 88.81 185 GLU A C 1
ATOM 1446 O O . GLU A 1 185 ? -9.402 4.856 9.779 1.00 88.81 185 GLU A O 1
ATOM 1451 N N . PRO A 1 186 ? -7.338 5.699 9.880 1.00 86.19 186 PRO A N 1
ATOM 1452 C CA . PRO A 1 186 ? -7.800 7.082 10.000 1.00 86.19 186 PRO A CA 1
ATOM 1453 C C . PRO A 1 186 ? -8.514 7.686 8.787 1.00 86.19 186 PRO A C 1
ATOM 1455 O O . PRO A 1 186 ? -9.309 8.610 8.986 1.00 86.19 186 PRO A O 1
ATOM 1458 N N . ALA A 1 187 ? -8.160 7.271 7.566 1.00 87.81 187 ALA A N 1
ATOM 1459 C CA . ALA A 1 187 ? -8.533 7.988 6.338 1.00 87.81 187 ALA A CA 1
ATOM 1460 C C . ALA A 1 187 ? -9.002 7.101 5.175 1.00 87.81 187 ALA A C 1
ATOM 1462 O O . ALA A 1 187 ? -9.554 7.624 4.208 1.00 87.81 187 ALA A O 1
ATOM 1463 N N . GLY A 1 188 ? -8.763 5.796 5.255 1.00 90.06 188 GLY A N 1
ATOM 1464 C CA . GLY A 1 188 ? -9.163 4.799 4.273 1.00 90.06 188 GLY A CA 1
ATOM 1465 C C . GLY A 1 188 ? -10.676 4.694 4.145 1.00 90.06 188 GLY A C 1
ATOM 1466 O O . GLY A 1 188 ? -11.425 5.097 5.046 1.00 90.06 188 GLY A O 1
ATOM 1467 N N . ALA A 1 189 ? -11.109 4.150 3.013 1.00 93.69 189 ALA A N 1
ATOM 1468 C CA . ALA A 1 189 ? -12.500 3.785 2.814 1.00 93.69 189 ALA A CA 1
ATOM 1469 C C . ALA A 1 189 ? -12.915 2.670 3.778 1.00 93.69 189 ALA A C 1
ATOM 1471 O O . ALA A 1 189 ? -12.082 1.980 4.379 1.00 93.69 189 ALA A O 1
ATOM 1472 N N . ARG A 1 190 ? -14.226 2.525 3.961 1.00 93.75 190 ARG A N 1
ATOM 1473 C CA . ARG A 1 190 ? -14.795 1.540 4.874 1.00 93.75 190 ARG A CA 1
ATOM 1474 C C . ARG A 1 190 ? -15.962 0.810 4.240 1.00 93.75 190 ARG A C 1
ATOM 1476 O O . ARG A 1 190 ? -16.708 1.427 3.484 1.00 93.75 190 ARG A O 1
ATOM 1483 N N . THR A 1 191 ? -16.126 -0.457 4.606 1.00 91.56 191 THR A N 1
ATOM 1484 C CA . THR A 1 191 ? -17.339 -1.218 4.294 1.00 91.56 191 THR A CA 1
ATOM 1485 C C . THR A 1 191 ? -18.534 -0.644 5.059 1.00 91.56 191 THR A C 1
ATOM 1487 O O . THR A 1 191 ? -18.373 0.156 5.992 1.00 91.56 191 THR A O 1
ATOM 1490 N N . ASP A 1 192 ? -19.742 -1.089 4.717 1.00 86.75 192 ASP A N 1
ATOM 1491 C CA . ASP A 1 192 ? -20.967 -0.703 5.428 1.00 86.75 192 ASP A CA 1
ATOM 1492 C C . ASP A 1 192 ? -20.942 -1.124 6.914 1.00 86.75 192 ASP A C 1
ATOM 1494 O O . ASP A 1 192 ? -21.494 -0.435 7.777 1.00 86.75 192 ASP A O 1
ATOM 1498 N N . GLU A 1 193 ? -20.253 -2.221 7.241 1.00 86.25 193 GLU A N 1
ATOM 1499 C CA . GLU A 1 193 ? -20.011 -2.696 8.609 1.00 86.25 193 GLU A CA 1
ATOM 1500 C C . GLU A 1 193 ? -18.944 -1.876 9.354 1.00 86.25 193 GLU A C 1
ATOM 1502 O O . GLU A 1 193 ? -18.786 -2.015 10.569 1.00 86.25 193 GLU A O 1
ATOM 1507 N N . GLY A 1 194 ? -18.249 -0.980 8.651 1.00 86.75 194 GLY A N 1
ATOM 1508 C CA . GLY A 1 194 ? -17.236 -0.092 9.204 1.00 86.75 194 GLY A CA 1
ATOM 1509 C C . GLY A 1 194 ? -15.820 -0.663 9.189 1.00 86.75 194 GLY A C 1
ATOM 1510 O O . GLY A 1 194 ? -14.929 -0.022 9.757 1.00 86.75 194 GLY A O 1
ATOM 1511 N N . GLU A 1 195 ? -15.589 -1.807 8.544 1.00 90.06 195 GLU A N 1
ATOM 1512 C CA . GLU A 1 195 ? -14.253 -2.384 8.383 1.00 90.06 195 GLU A CA 1
ATOM 1513 C C . GLU A 1 195 ? -13.415 -1.544 7.421 1.00 90.06 195 GLU A C 1
ATOM 1515 O O . GLU A 1 195 ? -13.943 -0.920 6.507 1.00 90.06 195 GLU A O 1
ATOM 1520 N N . VAL A 1 196 ? -12.103 -1.475 7.646 1.00 93.12 196 VAL A N 1
ATOM 1521 C CA . VAL A 1 196 ? -11.201 -0.678 6.798 1.00 93.12 196 VAL A CA 1
ATOM 1522 C C . VAL A 1 196 ? -10.932 -1.437 5.506 1.00 93.12 196 VAL A C 1
ATOM 1524 O O . VAL A 1 196 ? -10.358 -2.524 5.555 1.00 93.12 196 VAL A O 1
ATOM 1527 N N . ILE A 1 197 ? -11.270 -0.835 4.366 1.00 96.50 197 ILE A N 1
ATOM 1528 C CA . ILE A 1 197 ? -10.928 -1.387 3.055 1.00 96.50 197 ILE A CA 1
ATOM 1529 C C . ILE A 1 197 ? -9.462 -1.030 2.761 1.00 96.50 197 ILE A C 1
ATOM 1531 O O . ILE A 1 197 ? -9.113 0.156 2.786 1.00 96.50 197 ILE A O 1
ATOM 1535 N N . PRO A 1 198 ? -8.575 -2.020 2.558 1.00 96.81 198 PRO A N 1
ATOM 1536 C CA . PRO A 1 198 ? -7.174 -1.758 2.253 1.00 96.81 198 PRO A CA 1
ATOM 1537 C C . PRO A 1 198 ? -7.016 -1.285 0.806 1.00 96.81 198 PRO A C 1
ATOM 1539 O O . PRO A 1 198 ? -7.712 -1.770 -0.080 1.00 96.81 198 PRO A O 1
ATOM 1542 N N . ASP A 1 199 ? -6.034 -0.425 0.553 1.00 98.00 199 ASP A N 1
ATOM 1543 C CA . ASP A 1 199 ? -5.552 -0.190 -0.807 1.00 98.00 199 ASP A CA 1
ATOM 1544 C C . ASP A 1 199 ? -4.469 -1.202 -1.163 1.00 98.00 199 ASP A C 1
ATOM 1546 O O . ASP A 1 199 ? -3.513 -1.395 -0.408 1.00 98.00 199 ASP A O 1
ATOM 1550 N N . VAL A 1 200 ? -4.590 -1.818 -2.333 1.00 98.38 200 VAL A N 1
ATOM 1551 C CA . VAL A 1 200 ? -3.608 -2.750 -2.881 1.00 98.38 200 VAL A CA 1
ATOM 1552 C C . VAL A 1 200 ? -2.944 -2.103 -4.087 1.00 98.38 200 VAL A C 1
ATOM 1554 O O . VAL A 1 200 ? -3.576 -1.863 -5.111 1.00 98.38 200 VAL A O 1
ATOM 1557 N N . VAL A 1 201 ? -1.653 -1.809 -3.961 1.00 98.38 201 VAL A N 1
ATOM 1558 C CA . VAL A 1 201 ? -0.831 -1.258 -5.039 1.00 98.38 201 VAL A CA 1
ATOM 1559 C C . VAL A 1 201 ? -0.061 -2.398 -5.687 1.00 98.38 201 VAL A C 1
ATOM 1561 O O . VAL A 1 201 ? 0.721 -3.071 -5.017 1.00 98.38 201 VAL A O 1
ATOM 1564 N N . VAL A 1 202 ? -0.287 -2.606 -6.977 1.00 98.44 202 VAL A N 1
ATOM 1565 C CA . VAL A 1 202 ? 0.298 -3.682 -7.776 1.00 98.44 202 VAL A CA 1
ATOM 1566 C C . VAL A 1 202 ? 1.430 -3.116 -8.622 1.00 98.44 202 VAL A C 1
ATOM 1568 O O . VAL A 1 202 ? 1.270 -2.081 -9.274 1.00 98.44 202 VAL A O 1
ATOM 1571 N N . PHE A 1 203 ? 2.573 -3.787 -8.598 1.00 97.94 203 PHE A N 1
ATOM 1572 C CA . PHE A 1 203 ? 3.775 -3.403 -9.334 1.00 97.94 203 PHE A CA 1
ATOM 1573 C C . PHE A 1 203 ? 3.994 -4.330 -10.540 1.00 97.94 203 PHE A C 1
ATOM 1575 O O . PHE A 1 203 ? 3.305 -5.347 -10.654 1.00 97.94 203 PHE A O 1
ATOM 1582 N N . PRO A 1 204 ? 4.919 -3.992 -11.455 1.00 97.25 204 PRO A N 1
ATOM 1583 C CA . PRO A 1 204 ? 5.274 -4.885 -12.547 1.00 97.25 204 PRO A CA 1
ATOM 1584 C C . PRO A 1 204 ? 5.978 -6.143 -12.017 1.00 97.25 204 PRO A C 1
ATOM 1586 O O . PRO A 1 204 ? 6.504 -6.140 -10.905 1.00 97.25 204 PRO A O 1
ATOM 1589 N N . GLU A 1 205 ? 6.018 -7.201 -12.829 1.00 93.94 205 GLU A N 1
ATOM 1590 C CA . GLU A 1 205 ? 6.656 -8.481 -12.471 1.00 93.94 205 GLU A CA 1
ATOM 1591 C C . GLU A 1 205 ? 8.146 -8.324 -12.120 1.00 93.94 205 GLU A C 1
ATOM 1593 O O . GLU A 1 205 ? 8.675 -9.049 -11.282 1.00 93.94 205 GLU A O 1
ATOM 1598 N N . GLU A 1 206 ? 8.805 -7.348 -12.746 1.00 93.81 206 GLU A N 1
ATOM 1599 C CA . GLU A 1 206 ? 10.184 -6.940 -12.485 1.00 93.81 206 GLU A CA 1
ATOM 1600 C C . GLU A 1 206 ? 10.257 -5.409 -12.480 1.00 93.81 206 GLU A C 1
ATOM 1602 O O . GLU A 1 206 ? 9.522 -4.734 -13.200 1.00 93.81 206 GLU A O 1
ATOM 1607 N N . PHE A 1 207 ? 11.168 -4.815 -11.719 1.00 93.38 207 PHE A N 1
ATOM 1608 C CA . PHE A 1 207 ? 11.417 -3.380 -11.786 1.00 93.38 207 PHE A CA 1
ATOM 1609 C C . PHE A 1 207 ? 12.264 -3.042 -13.023 1.00 93.38 207 PHE A C 1
ATOM 1611 O O . PHE A 1 207 ? 13.133 -3.817 -13.431 1.00 93.38 207 PHE A O 1
ATOM 1618 N N . PRO A 1 208 ? 12.047 -1.872 -13.653 1.00 93.62 208 PRO A N 1
ATOM 1619 C CA . PRO A 1 208 ? 12.675 -1.575 -14.928 1.00 93.62 208 PRO A CA 1
ATOM 1620 C C . PRO A 1 208 ? 14.187 -1.386 -14.784 1.00 93.62 208 PRO A C 1
ATOM 1622 O O . PRO A 1 208 ? 14.686 -0.735 -13.861 1.00 93.62 208 PRO A O 1
ATOM 1625 N N . THR A 1 209 ? 14.909 -1.894 -15.773 1.00 91.19 209 THR A N 1
ATOM 1626 C CA . THR A 1 209 ? 16.362 -1.767 -15.922 1.00 91.19 209 THR A CA 1
ATOM 1627 C C . THR A 1 209 ? 16.695 -1.230 -17.315 1.00 91.19 209 THR A C 1
ATOM 1629 O O . THR A 1 209 ? 15.833 -1.226 -18.196 1.00 91.19 209 THR A O 1
ATOM 1632 N N . PRO A 1 210 ? 17.935 -0.788 -17.581 1.00 90.50 210 PRO A N 1
ATOM 1633 C CA . PRO A 1 210 ? 18.351 -0.475 -18.946 1.00 90.50 210 PRO A CA 1
ATOM 1634 C C . PRO A 1 210 ? 18.171 -1.659 -19.914 1.00 90.50 210 PRO A C 1
ATOM 1636 O O . PRO A 1 210 ? 17.921 -1.460 -21.098 1.00 90.50 210 PRO A O 1
ATOM 1639 N N . GLU A 1 211 ? 18.302 -2.895 -19.438 1.00 91.50 211 GLU A N 1
ATOM 1640 C CA . GLU A 1 211 ? 18.131 -4.100 -20.250 1.00 91.50 211 GLU A CA 1
ATOM 1641 C C . GLU A 1 211 ? 16.655 -4.487 -20.440 1.00 91.50 211 GLU A C 1
ATOM 1643 O O . GLU A 1 211 ? 16.295 -4.996 -21.503 1.00 91.50 211 GLU A O 1
ATOM 1648 N N . ASN A 1 212 ? 15.811 -4.214 -19.442 1.00 93.12 212 ASN A N 1
ATOM 1649 C CA . ASN A 1 212 ? 14.363 -4.422 -19.462 1.00 93.12 212 ASN A CA 1
ATOM 1650 C C . ASN A 1 212 ? 13.630 -3.113 -19.095 1.00 93.12 212 ASN A C 1
ATOM 1652 O O . ASN A 1 212 ? 13.218 -2.932 -17.947 1.00 93.12 212 ASN A O 1
ATOM 1656 N N . PRO A 1 213 ? 13.496 -2.159 -20.036 1.00 93.56 213 PRO A N 1
ATOM 1657 C CA . PRO A 1 213 ? 13.027 -0.815 -19.708 1.00 93.56 213 PRO A CA 1
ATOM 1658 C C . PRO A 1 213 ? 11.519 -0.709 -19.480 1.00 93.56 213 PRO A C 1
ATOM 1660 O O . PRO A 1 213 ? 11.071 0.267 -18.890 1.00 93.56 213 PRO A O 1
ATOM 1663 N N . ASN A 1 214 ? 10.741 -1.679 -19.959 1.00 94.62 214 ASN A N 1
ATOM 1664 C CA . ASN A 1 214 ? 9.280 -1.688 -19.886 1.00 94.62 214 ASN A CA 1
ATOM 1665 C C . ASN A 1 214 ? 8.807 -3.076 -19.428 1.00 94.62 214 ASN A C 1
ATOM 1667 O O . ASN A 1 214 ? 8.359 -3.864 -20.266 1.00 94.62 214 ASN A O 1
ATOM 1671 N N . PRO A 1 215 ? 8.978 -3.407 -18.138 1.00 94.75 215 PRO A N 1
ATOM 1672 C CA . PRO A 1 215 ? 8.524 -4.675 -17.584 1.00 94.75 215 PRO A CA 1
ATOM 1673 C C . PRO A 1 215 ? 6.999 -4.806 -17.680 1.00 94.75 215 PRO A C 1
ATOM 1675 O O . PRO A 1 215 ? 6.273 -3.809 -17.709 1.00 94.75 215 PRO A O 1
ATOM 1678 N N . SER A 1 216 ? 6.515 -6.046 -17.751 1.00 95.81 216 SER A N 1
ATOM 1679 C CA . SER A 1 216 ? 5.081 -6.324 -17.875 1.00 95.81 216 SER A CA 1
ATOM 1680 C C . SER A 1 216 ? 4.383 -6.184 -16.524 1.00 95.81 216 SER A C 1
ATOM 1682 O O . SER A 1 216 ? 4.961 -6.495 -15.482 1.00 95.81 216 SER A O 1
ATOM 1684 N N . MET A 1 217 ? 3.136 -5.715 -16.547 1.00 97.12 217 MET A N 1
ATOM 1685 C CA . MET A 1 217 ? 2.253 -5.802 -15.386 1.00 97.12 217 MET A CA 1
ATOM 1686 C C . MET A 1 217 ? 1.660 -7.214 -15.307 1.00 97.12 217 MET A C 1
ATOM 1688 O O . MET A 1 217 ? 1.372 -7.782 -16.364 1.00 97.12 217 MET A O 1
ATOM 1692 N N . PRO A 1 218 ? 1.449 -7.760 -14.100 1.00 96.88 218 PRO A N 1
ATOM 1693 C CA . PRO A 1 218 ? 0.711 -9.007 -13.936 1.00 96.88 218 PRO A CA 1
ATOM 1694 C C . PRO A 1 218 ? -0.761 -8.836 -14.337 1.00 96.88 218 PRO A C 1
ATOM 1696 O O . PRO A 1 218 ? -1.317 -7.734 -14.255 1.00 96.88 218 PRO A O 1
ATOM 1699 N N . ASP A 1 219 ? -1.409 -9.935 -14.723 1.00 95.12 219 ASP A N 1
ATOM 1700 C CA . ASP A 1 219 ? -2.853 -9.961 -14.953 1.00 95.12 219 ASP A CA 1
ATOM 1701 C C . ASP A 1 219 ? -3.612 -9.962 -13.615 1.00 95.12 219 ASP A C 1
ATOM 1703 O O . ASP A 1 219 ? -3.175 -10.545 -12.623 1.00 95.12 219 ASP A O 1
ATOM 1707 N N . ILE A 1 220 ? -4.791 -9.329 -13.580 1.00 93.69 220 ILE A N 1
ATOM 1708 C CA . ILE A 1 220 ? -5.613 -9.241 -12.357 1.00 93.69 220 ILE A CA 1
ATOM 1709 C C . ILE A 1 220 ? -6.004 -10.623 -11.807 1.00 93.69 220 ILE A C 1
ATOM 1711 O O . ILE A 1 220 ? -6.118 -10.794 -10.594 1.00 93.69 220 ILE A O 1
ATOM 1715 N N . ASP A 1 221 ? -6.167 -11.607 -12.695 1.00 90.94 221 ASP A N 1
ATOM 1716 C CA . ASP A 1 221 ? -6.531 -12.985 -12.353 1.00 90.94 221 ASP A CA 1
ATOM 1717 C C . ASP A 1 221 ? -5.394 -13.732 -11.629 1.00 90.94 221 ASP A C 1
ATOM 1719 O O . ASP A 1 221 ? -5.660 -14.704 -10.920 1.00 90.94 221 ASP A O 1
ATOM 1723 N N . ASP A 1 222 ? -4.151 -13.255 -11.751 1.00 92.75 222 ASP A N 1
ATOM 1724 C CA . ASP A 1 222 ? -2.970 -13.844 -11.109 1.00 92.75 222 ASP A CA 1
ATOM 1725 C C . ASP A 1 222 ? -2.686 -13.232 -9.722 1.00 92.75 222 ASP A C 1
ATOM 1727 O O . ASP A 1 222 ? -1.787 -13.667 -9.000 1.00 92.75 222 ASP A O 1
ATOM 1731 N N . LEU A 1 223 ? -3.474 -12.240 -9.290 1.00 96.31 223 LEU A N 1
ATOM 1732 C CA . LEU A 1 223 ? -3.276 -11.525 -8.025 1.00 96.31 223 LEU A CA 1
ATOM 1733 C C . LEU A 1 223 ? -3.877 -12.261 -6.816 1.00 96.31 223 LEU A C 1
ATOM 1735 O O . LEU A 1 223 ? -4.598 -11.676 -6.002 1.00 96.31 223 LEU A O 1
ATOM 1739 N N . GLU A 1 224 ? -3.543 -13.539 -6.645 1.00 97.62 224 GLU A N 1
ATOM 1740 C CA . GLU A 1 224 ? -4.071 -14.378 -5.560 1.00 97.62 224 GLU A CA 1
ATOM 1741 C C . GLU A 1 224 ? -3.802 -13.775 -4.172 1.00 97.62 224 GLU A C 1
ATOM 1743 O O . GLU A 1 224 ? -4.659 -13.796 -3.286 1.00 97.62 224 GLU A O 1
ATOM 1748 N N . TYR A 1 225 ? -2.631 -13.165 -3.980 1.00 97.88 225 TYR A N 1
ATOM 1749 C CA . TYR A 1 225 ? -2.311 -12.483 -2.731 1.00 97.88 225 TYR A CA 1
ATOM 1750 C C . TYR A 1 225 ? -3.283 -11.328 -2.438 1.00 97.88 225 TYR A C 1
ATOM 1752 O O . TYR A 1 225 ? -3.788 -11.210 -1.321 1.00 97.88 225 TYR A O 1
ATOM 1760 N N . ALA A 1 226 ? -3.587 -10.497 -3.442 1.00 98.00 226 ALA A N 1
ATOM 1761 C CA . ALA A 1 226 ? -4.546 -9.400 -3.312 1.00 98.00 226 ALA A CA 1
ATOM 1762 C C . ALA A 1 226 ? -5.958 -9.929 -3.035 1.00 98.00 226 ALA A C 1
ATOM 1764 O O . ALA A 1 226 ? -6.653 -9.413 -2.159 1.00 98.00 226 ALA A O 1
ATOM 1765 N N . ARG A 1 227 ? -6.351 -11.007 -3.726 1.00 98.25 227 ARG A N 1
ATOM 1766 C CA . ARG A 1 227 ? -7.624 -11.706 -3.517 1.00 98.25 227 ARG A CA 1
ATOM 1767 C C . ARG A 1 227 ? -7.801 -12.112 -2.055 1.00 98.25 227 ARG A C 1
ATOM 1769 O O . ARG A 1 227 ? -8.849 -11.857 -1.468 1.00 98.25 227 ARG A O 1
ATOM 1776 N N . ILE A 1 228 ? -6.770 -12.713 -1.455 1.00 98.50 228 ILE A N 1
ATOM 1777 C CA . ILE A 1 228 ? -6.781 -13.133 -0.046 1.00 98.50 228 ILE A CA 1
ATOM 1778 C C . ILE A 1 228 ? -6.829 -11.918 0.891 1.00 98.50 228 ILE A C 1
ATOM 1780 O O . ILE A 1 228 ? -7.547 -11.956 1.887 1.00 98.50 228 ILE A O 1
ATOM 1784 N N . VAL A 1 229 ? -6.107 -10.835 0.582 1.00 98.44 229 VAL A N 1
ATOM 1785 C CA . VAL A 1 229 ? -6.151 -9.588 1.369 1.00 98.44 229 VAL A CA 1
ATOM 1786 C C . VAL A 1 229 ? -7.573 -9.034 1.449 1.00 98.44 229 VAL A C 1
ATOM 1788 O O . VAL A 1 229 ? -8.046 -8.763 2.553 1.00 98.44 229 VAL A O 1
ATOM 1791 N N . PHE A 1 230 ? -8.271 -8.908 0.318 1.00 98.25 230 PHE A N 1
ATOM 1792 C CA . PHE A 1 230 ? -9.651 -8.419 0.315 1.00 98.25 230 PHE A CA 1
ATOM 1793 C C . PHE A 1 230 ? -10.623 -9.417 0.953 1.00 98.25 230 PHE A C 1
ATOM 1795 O O . PHE A 1 230 ? -11.409 -9.026 1.810 1.00 98.25 230 PHE A O 1
ATOM 1802 N N . GLU A 1 231 ? -10.521 -10.713 0.645 1.00 97.88 231 GLU A N 1
ATOM 1803 C CA . GLU A 1 231 ? -11.363 -11.744 1.271 1.00 97.88 231 GLU A CA 1
ATOM 1804 C C . GLU A 1 231 ? -11.293 -11.686 2.803 1.00 97.88 231 GLU A C 1
ATOM 1806 O O . GLU A 1 231 ? -12.318 -11.736 3.477 1.00 97.88 231 GLU A O 1
ATOM 1811 N N . ILE A 1 232 ? -10.093 -11.533 3.364 1.00 98.12 232 ILE A N 1
ATOM 1812 C CA . ILE A 1 232 ? -9.907 -11.508 4.815 1.00 98.12 232 ILE A CA 1
ATOM 1813 C C . ILE A 1 232 ? -10.328 -10.176 5.442 1.00 98.12 232 ILE A C 1
ATOM 1815 O O . ILE A 1 232 ? -10.932 -10.185 6.514 1.00 98.12 232 ILE A O 1
ATOM 1819 N N . LEU A 1 233 ? -10.012 -9.039 4.815 1.00 96.62 233 LEU A N 1
ATOM 1820 C CA . LEU A 1 233 ? -10.265 -7.726 5.417 1.00 96.62 233 LEU A CA 1
ATOM 1821 C C . LEU A 1 233 ? -11.674 -7.182 5.173 1.00 96.62 233 LEU A C 1
ATOM 1823 O O . LEU A 1 233 ? -12.153 -6.389 5.980 1.00 96.62 233 LEU A O 1
ATOM 1827 N N . THR A 1 234 ? -12.329 -7.580 4.085 1.00 96.00 234 THR A N 1
ATOM 1828 C CA . THR A 1 234 ? -13.648 -7.055 3.698 1.00 96.00 234 THR A CA 1
ATOM 1829 C C . THR A 1 234 ? -14.695 -8.148 3.500 1.00 96.00 234 THR A C 1
ATOM 1831 O O . THR A 1 234 ? -15.875 -7.836 3.364 1.00 96.00 234 THR A O 1
ATOM 1834 N N . GLY A 1 235 ? -14.301 -9.427 3.487 1.00 95.69 235 GLY A N 1
ATOM 1835 C CA . GLY A 1 235 ? -15.205 -10.529 3.146 1.00 95.69 235 GLY A CA 1
ATOM 1836 C C . GLY A 1 235 ? -15.542 -10.605 1.654 1.00 95.69 235 GLY A C 1
ATOM 1837 O O . GLY A 1 235 ? -16.477 -11.316 1.285 1.00 95.69 235 GLY A O 1
ATOM 1838 N N . ASN A 1 236 ? -14.828 -9.857 0.805 1.00 94.88 236 ASN A N 1
ATOM 1839 C CA . ASN A 1 236 ? -15.054 -9.814 -0.634 1.00 94.88 236 ASN A CA 1
ATOM 1840 C C . ASN A 1 236 ? -13.748 -10.016 -1.411 1.00 94.88 236 ASN A C 1
ATOM 1842 O O . ASN A 1 236 ? -13.092 -9.057 -1.805 1.00 94.88 236 ASN A O 1
ATOM 1846 N N . GLY A 1 237 ? -13.386 -11.270 -1.678 1.00 95.31 237 GLY A N 1
ATOM 1847 C CA . GLY A 1 237 ? -12.247 -11.612 -2.526 1.00 95.31 237 GLY A CA 1
ATOM 1848 C C . GLY A 1 237 ? -12.475 -11.450 -4.035 1.00 95.31 237 GLY A C 1
ATOM 1849 O O . GLY A 1 237 ? -11.598 -11.838 -4.798 1.00 95.31 237 GLY A O 1
ATOM 1850 N N . ASP A 1 238 ? -13.616 -10.941 -4.512 1.00 97.19 238 ASP A N 1
ATOM 1851 C CA . ASP A 1 238 ? -13.826 -10.724 -5.950 1.00 97.19 238 ASP A CA 1
ATOM 1852 C C . ASP A 1 238 ? -13.092 -9.456 -6.410 1.00 97.19 238 ASP A C 1
ATOM 1854 O O . ASP A 1 238 ? -13.557 -8.333 -6.199 1.00 97.19 238 ASP A O 1
ATOM 1858 N N . LEU A 1 239 ? -11.943 -9.639 -7.065 1.00 97.31 239 LEU A N 1
ATOM 1859 C CA . LEU A 1 239 ? -11.130 -8.544 -7.604 1.00 97.31 239 LEU A CA 1
ATOM 1860 C C . LEU A 1 239 ? -11.817 -7.793 -8.751 1.00 97.31 239 LEU A C 1
ATOM 1862 O O . LEU A 1 239 ? -11.442 -6.663 -9.047 1.00 97.31 239 LEU A O 1
ATOM 1866 N N . SER A 1 240 ? -12.838 -8.383 -9.380 1.00 96.44 240 SER A N 1
ATOM 1867 C CA . SER A 1 240 ? -13.612 -7.734 -10.441 1.00 96.44 240 SER A CA 1
ATOM 1868 C C . SER A 1 240 ? -14.773 -6.886 -9.909 1.00 96.44 240 SER A C 1
ATOM 1870 O O . SER A 1 240 ? -15.348 -6.083 -10.655 1.00 96.44 240 SER A O 1
ATOM 1872 N N . ALA A 1 241 ? -15.114 -7.032 -8.623 1.00 96.44 241 ALA A N 1
ATOM 1873 C CA . ALA A 1 241 ? -16.179 -6.268 -7.993 1.00 96.44 241 ALA A CA 1
ATOM 1874 C C . ALA A 1 241 ? -15.826 -4.777 -7.948 1.00 96.44 241 ALA A C 1
ATOM 1876 O O . ALA A 1 241 ? -14.710 -4.396 -7.608 1.00 96.44 241 ALA A O 1
ATOM 1877 N N . GLU A 1 242 ? -16.803 -3.918 -8.252 1.00 95.62 242 GLU A N 1
ATOM 1878 C CA . GLU A 1 242 ? -16.608 -2.463 -8.297 1.00 95.62 242 GLU A CA 1
ATOM 1879 C C . GLU A 1 242 ? -15.974 -1.910 -7.011 1.00 95.62 242 GLU A C 1
ATOM 1881 O O . GLU A 1 242 ? -15.072 -1.081 -7.083 1.00 95.62 242 GLU A O 1
ATOM 1886 N N . GLU A 1 243 ? -16.435 -2.371 -5.847 1.00 94.38 243 GLU A N 1
ATOM 1887 C CA . GLU A 1 243 ? -15.905 -1.953 -4.546 1.00 94.38 243 GLU A CA 1
ATOM 1888 C C . GLU A 1 243 ? -14.423 -2.307 -4.403 1.00 94.38 243 GLU A C 1
ATOM 1890 O O . GLU A 1 243 ? -13.625 -1.448 -4.049 1.00 94.38 243 GLU A O 1
ATOM 1895 N N . THR A 1 244 ? -14.029 -3.524 -4.773 1.00 96.62 244 THR A N 1
ATOM 1896 C CA . THR A 1 244 ? -12.634 -3.972 -4.730 1.00 96.62 244 THR A CA 1
ATOM 1897 C C . THR A 1 244 ? -11.759 -3.190 -5.710 1.00 96.62 244 THR A C 1
ATOM 1899 O O . THR A 1 244 ? -10.697 -2.692 -5.339 1.00 96.62 244 THR A O 1
ATOM 1902 N N . ARG A 1 245 ? -12.230 -2.996 -6.949 1.00 97.81 245 ARG A N 1
ATOM 1903 C CA . ARG A 1 245 ? -11.501 -2.276 -8.010 1.00 97.81 245 ARG A CA 1
ATOM 1904 C C . ARG A 1 245 ? -11.201 -0.820 -7.653 1.00 97.81 245 ARG A C 1
ATOM 1906 O O . ARG A 1 245 ? -10.166 -0.292 -8.051 1.00 97.81 245 ARG A O 1
ATOM 1913 N N . LYS A 1 246 ? -12.057 -0.172 -6.855 1.00 97.75 246 LYS A N 1
ATOM 1914 C CA . LYS A 1 246 ? -11.811 1.185 -6.327 1.00 97.75 246 LYS A CA 1
ATOM 1915 C C . LYS A 1 246 ? -10.583 1.263 -5.418 1.00 97.75 246 LYS A C 1
ATOM 1917 O O . LYS A 1 246 ? -10.048 2.353 -5.228 1.00 97.75 246 LYS A O 1
ATOM 1922 N N . HIS A 1 247 ? -10.107 0.132 -4.911 1.00 97.88 247 HIS A N 1
ATOM 1923 C CA . HIS A 1 247 ? -8.977 0.044 -3.992 1.00 97.88 247 HIS A CA 1
ATOM 1924 C C . HIS A 1 247 ? -7.792 -0.742 -4.559 1.00 97.88 247 HIS A C 1
ATOM 1926 O O . HIS A 1 247 ? -6.843 -1.038 -3.835 1.00 97.88 247 HIS A O 1
ATOM 1932 N N . ILE A 1 248 ? -7.803 -1.032 -5.863 1.00 98.50 248 ILE A N 1
ATOM 1933 C CA . ILE A 1 248 ? -6.647 -1.559 -6.590 1.00 98.50 248 ILE A CA 1
ATOM 1934 C C . ILE A 1 248 ? -5.990 -0.413 -7.361 1.00 98.50 248 ILE A C 1
ATOM 1936 O O . ILE A 1 248 ? -6.646 0.340 -8.085 1.00 98.50 248 ILE A O 1
ATOM 1940 N N . TRP A 1 249 ? -4.676 -0.284 -7.202 1.00 98.44 249 TRP A N 1
ATOM 1941 C CA . TRP A 1 249 ? -3.859 0.738 -7.845 1.00 98.44 249 TRP A CA 1
ATOM 1942 C C . TRP A 1 249 ? -2.745 0.088 -8.652 1.00 98.44 249 TRP A C 1
ATOM 1944 O O . TRP A 1 249 ? -1.887 -0.593 -8.098 1.00 98.44 249 TRP A O 1
ATOM 1954 N N . TRP A 1 250 ? -2.706 0.351 -9.949 1.00 98.31 250 TRP A N 1
ATOM 1955 C CA . TRP A 1 250 ? -1.634 -0.105 -10.821 1.00 98.31 250 TRP A CA 1
ATOM 1956 C C . TRP A 1 250 ? -0.485 0.888 -10.791 1.00 98.31 250 TRP A C 1
ATOM 1958 O O . TRP A 1 250 ? -0.697 2.081 -11.016 1.00 98.31 250 TRP A O 1
ATOM 1968 N N . HIS A 1 251 ? 0.728 0.409 -10.524 1.00 97.81 251 HIS A N 1
ATOM 1969 C CA . HIS A 1 251 ? 1.941 1.208 -10.577 1.00 97.81 251 HIS A CA 1
ATOM 1970 C C . HIS A 1 251 ? 2.858 0.739 -11.708 1.00 97.81 251 HIS A C 1
ATOM 1972 O O . HIS A 1 251 ? 3.745 -0.084 -11.517 1.00 97.81 251 HIS A O 1
ATOM 1978 N N . GLU A 1 252 ? 2.734 1.375 -12.867 1.00 97.06 252 GLU A N 1
ATOM 1979 C CA . GLU A 1 252 ? 3.644 1.171 -13.992 1.00 97.06 252 GLU A CA 1
ATOM 1980 C C . GLU A 1 252 ? 4.955 1.940 -13.778 1.00 97.06 252 GLU A C 1
ATOM 1982 O O . GLU A 1 252 ? 4.968 3.065 -13.249 1.00 97.06 252 GLU A O 1
ATOM 1987 N N . LEU A 1 253 ? 6.057 1.323 -14.201 1.00 95.75 253 LEU A N 1
ATOM 1988 C CA . LEU A 1 253 ? 7.415 1.850 -14.125 1.00 95.75 253 LEU A CA 1
ATOM 1989 C C . LEU A 1 253 ? 8.091 1.685 -15.493 1.00 95.75 253 LEU A C 1
ATOM 1991 O O . LEU A 1 253 ? 8.092 0.589 -16.044 1.00 95.75 253 LEU A O 1
ATOM 1995 N N . GLU A 1 254 ? 8.696 2.749 -16.019 1.00 95.62 254 GLU A N 1
ATOM 1996 C CA . GLU A 1 254 ? 9.404 2.731 -17.310 1.00 95.62 254 GLU A CA 1
ATOM 1997 C C . GLU A 1 254 ? 10.796 3.351 -17.162 1.00 95.62 254 GLU A C 1
ATOM 1999 O O . GLU A 1 254 ? 10.928 4.475 -16.679 1.00 95.62 254 GLU A O 1
ATOM 2004 N N . TYR A 1 255 ? 11.842 2.668 -17.629 1.00 94.31 255 TYR A N 1
ATOM 2005 C CA . TYR A 1 255 ? 13.174 3.254 -17.762 1.00 94.31 255 TYR A CA 1
ATOM 2006 C C . TYR A 1 255 ? 13.309 4.037 -19.077 1.00 94.31 255 TYR A C 1
ATOM 2008 O O . TYR A 1 255 ? 13.217 3.495 -20.180 1.00 94.31 255 TYR A O 1
ATOM 2016 N N . ARG A 1 256 ? 13.603 5.331 -18.956 1.00 93.38 256 ARG A N 1
ATOM 2017 C CA . ARG A 1 256 ? 13.795 6.277 -20.059 1.00 93.38 256 ARG A CA 1
ATOM 2018 C C . ARG A 1 256 ? 15.280 6.416 -20.373 1.00 93.38 256 ARG A C 1
ATOM 2020 O O . ARG A 1 256 ? 16.009 7.147 -19.699 1.00 93.38 256 ARG A O 1
ATOM 2027 N N . HIS A 1 257 ? 15.734 5.705 -21.404 1.00 86.00 257 HIS A N 1
ATOM 2028 C CA . HIS A 1 257 ? 17.141 5.678 -21.829 1.00 86.00 257 HIS A CA 1
ATOM 2029 C C . HIS A 1 257 ? 17.738 7.052 -22.145 1.00 86.00 257 HIS A C 1
ATOM 2031 O O . HIS A 1 257 ? 18.929 7.272 -21.942 1.00 86.00 257 HIS A O 1
ATOM 2037 N N . ASP A 1 258 ? 16.934 7.953 -22.696 1.00 86.94 258 ASP A N 1
ATOM 2038 C CA . ASP A 1 258 ? 17.338 9.296 -23.096 1.00 86.94 258 ASP A CA 1
ATOM 2039 C C . ASP A 1 258 ? 17.595 10.222 -21.904 1.00 86.94 258 ASP A C 1
ATOM 2041 O O . ASP A 1 258 ? 18.401 11.149 -22.012 1.00 86.94 258 ASP A O 1
ATOM 2045 N N . GLU A 1 259 ? 16.962 9.945 -20.764 1.00 84.62 259 GLU A N 1
ATOM 2046 C CA . GLU A 1 259 ? 17.077 10.756 -19.554 1.00 84.62 259 GLU A CA 1
ATOM 2047 C C . GLU A 1 259 ? 17.842 10.069 -18.416 1.00 84.62 259 GLU A C 1
ATOM 2049 O O . GLU A 1 259 ? 18.274 10.751 -17.489 1.00 84.62 259 GLU A O 1
ATOM 2054 N N . GLY A 1 260 ? 18.021 8.744 -18.469 1.00 87.25 260 GLY A N 1
ATOM 2055 C CA . GLY A 1 260 ? 18.593 7.966 -17.367 1.00 87.25 260 GLY A CA 1
ATOM 2056 C C . GLY A 1 260 ? 17.675 7.926 -16.142 1.00 87.25 260 GLY A C 1
ATOM 2057 O O . GLY A 1 260 ? 18.149 7.931 -15.003 1.00 87.25 260 GLY A O 1
ATOM 2058 N N . LYS A 1 261 ? 16.357 7.933 -16.366 1.00 92.25 261 LYS A N 1
ATOM 2059 C CA . LYS A 1 261 ? 15.337 8.053 -15.315 1.00 92.25 261 LYS A CA 1
ATOM 2060 C C . LYS A 1 261 ? 14.319 6.935 -15.374 1.00 92.25 261 LYS A C 1
ATOM 2062 O O . LYS A 1 261 ? 14.116 6.334 -16.419 1.00 92.25 261 LYS A O 1
ATOM 2067 N N . ILE A 1 262 ? 13.647 6.715 -14.252 1.00 92.31 262 ILE A N 1
ATOM 2068 C CA . ILE A 1 262 ? 12.452 5.884 -14.173 1.00 92.31 262 ILE A CA 1
ATOM 2069 C C . ILE A 1 262 ? 11.230 6.792 -14.098 1.00 92.31 262 ILE A C 1
ATOM 2071 O O . ILE A 1 262 ? 11.047 7.509 -13.107 1.00 92.31 262 ILE A O 1
ATOM 2075 N N . ASP A 1 263 ? 10.410 6.744 -15.139 1.00 93.94 263 ASP A N 1
ATOM 2076 C CA . ASP A 1 263 ? 9.072 7.316 -15.168 1.00 93.94 263 ASP A CA 1
ATOM 2077 C C . ASP A 1 263 ? 8.082 6.387 -14.470 1.00 93.94 263 ASP A C 1
ATOM 2079 O O . ASP A 1 263 ? 8.285 5.180 -14.342 1.00 93.94 263 ASP A O 1
ATOM 2083 N N . LYS A 1 264 ? 7.018 6.990 -13.944 1.00 94.44 264 LYS A N 1
ATOM 2084 C CA . LYS A 1 264 ? 6.062 6.324 -13.066 1.00 94.44 264 LYS A CA 1
ATOM 2085 C C . LYS A 1 264 ? 4.658 6.748 -13.425 1.00 94.44 264 LYS A C 1
ATOM 2087 O O . LYS A 1 264 ? 4.383 7.951 -13.458 1.00 94.44 264 LYS A O 1
ATOM 2092 N N . ARG A 1 265 ? 3.755 5.789 -13.556 1.00 96.19 265 ARG A N 1
ATOM 2093 C CA . ARG A 1 265 ? 2.324 6.051 -13.683 1.00 96.19 265 ARG A CA 1
ATOM 2094 C C . ARG A 1 265 ? 1.593 5.234 -12.634 1.00 96.19 265 ARG A C 1
ATOM 2096 O O . ARG A 1 265 ? 1.767 4.026 -12.574 1.00 96.19 265 ARG A O 1
ATOM 2103 N N . ILE A 1 266 ? 0.802 5.909 -11.803 1.00 97.38 266 ILE A N 1
ATOM 2104 C CA . ILE A 1 266 ? -0.039 5.248 -10.807 1.00 97.38 266 ILE A CA 1
ATOM 2105 C C . ILE A 1 266 ? -1.488 5.626 -11.080 1.00 97.38 266 ILE A C 1
ATOM 2107 O O . ILE A 1 266 ? -1.806 6.820 -11.094 1.00 97.38 266 ILE A O 1
ATOM 2111 N N . TYR A 1 267 ? -2.339 4.632 -11.307 1.00 97.69 267 TYR A N 1
ATOM 2112 C CA . TYR A 1 267 ? -3.746 4.820 -11.655 1.00 97.69 267 TYR A CA 1
ATOM 2113 C C . TYR A 1 267 ? -4.633 3.776 -10.981 1.00 97.69 267 TYR A C 1
ATOM 2115 O O . TYR A 1 267 ? -4.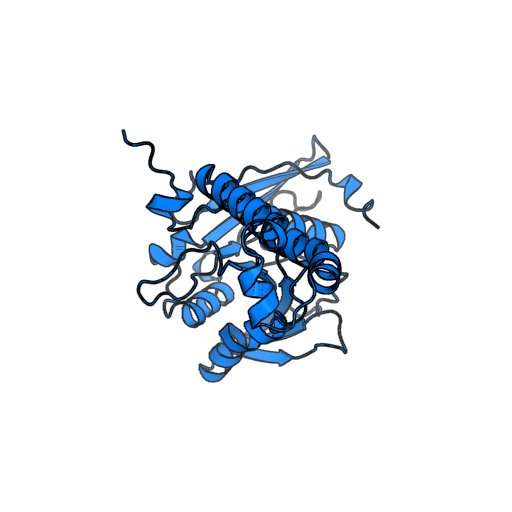172 2.699 -10.611 1.00 97.69 267 TYR A O 1
ATOM 2123 N N . ASN A 1 268 ? -5.896 4.131 -10.779 1.00 98.19 268 ASN A N 1
ATOM 2124 C CA . ASN A 1 268 ? -6.879 3.266 -10.146 1.00 98.19 268 ASN A CA 1
ATOM 2125 C C . ASN A 1 268 ? -7.459 2.256 -11.148 1.00 98.19 268 ASN A C 1
ATOM 2127 O O . ASN A 1 268 ? -7.655 2.588 -12.317 1.00 98.19 268 ASN A O 1
ATOM 2131 N N . ASP A 1 269 ? -7.753 1.038 -10.697 1.00 98.00 269 ASP A N 1
ATOM 2132 C CA . ASP A 1 269 ? -8.303 -0.010 -11.561 1.00 98.00 269 ASP A CA 1
ATOM 2133 C C . ASP A 1 269 ? -9.768 0.240 -11.964 1.00 98.00 269 ASP A C 1
ATOM 2135 O O . ASP A 1 269 ? -10.176 -0.100 -13.077 1.00 98.00 269 ASP A O 1
ATOM 2139 N N . TYR A 1 270 ? -10.574 0.857 -11.094 1.00 97.44 270 TYR A N 1
ATOM 2140 C CA . TYR A 1 270 ? -11.968 1.185 -11.404 1.00 97.44 270 TYR A CA 1
ATOM 2141 C C . TYR A 1 270 ? -12.088 2.315 -12.444 1.00 97.44 270 TYR A C 1
ATOM 2143 O O . TYR A 1 270 ? -12.922 2.227 -13.348 1.00 97.44 270 TYR A O 1
ATOM 2151 N N . ASP A 1 271 ? -11.251 3.352 -12.333 1.00 96.50 271 ASP A N 1
ATOM 2152 C CA . ASP A 1 271 ? -11.200 4.498 -13.250 1.00 96.50 271 ASP A CA 1
ATOM 2153 C C . ASP A 1 271 ? -9.750 4.980 -13.431 1.00 96.50 271 ASP A C 1
ATOM 2155 O O . ASP A 1 271 ? -9.171 5.619 -12.547 1.00 96.50 271 ASP A O 1
ATOM 2159 N N . ASP A 1 272 ? -9.174 4.713 -14.608 1.00 95.81 272 ASP A N 1
ATOM 2160 C CA . ASP A 1 272 ? -7.772 5.003 -14.931 1.00 95.81 272 ASP A CA 1
ATOM 2161 C C . ASP A 1 272 ? -7.451 6.505 -15.054 1.00 95.81 272 ASP A C 1
ATOM 2163 O O . ASP A 1 272 ? -6.277 6.894 -15.121 1.00 95.81 272 ASP A O 1
ATOM 2167 N N . SER A 1 273 ? -8.477 7.364 -15.051 1.00 95.25 273 SER A N 1
ATOM 2168 C CA . SER A 1 273 ? -8.318 8.815 -14.980 1.00 95.25 273 SER A CA 1
ATOM 2169 C C . SER A 1 273 ? -8.018 9.301 -13.560 1.00 95.25 273 SER A C 1
ATOM 2171 O O . SER A 1 273 ? -7.439 10.383 -13.387 1.00 95.25 273 SER A O 1
ATOM 2173 N N . ILE A 1 274 ? -8.334 8.494 -12.539 1.00 95.56 274 ILE A N 1
ATOM 2174 C CA . ILE A 1 274 ? -7.942 8.757 -11.157 1.00 95.56 274 ILE A CA 1
ATOM 2175 C C . ILE A 1 274 ? -6.489 8.318 -10.988 1.00 95.56 274 ILE A C 1
ATOM 2177 O O . ILE A 1 274 ? -6.163 7.134 -10.922 1.00 95.56 274 ILE A O 1
ATOM 2181 N N . THR A 1 275 ? -5.599 9.303 -10.912 1.00 95.69 275 THR A N 1
ATOM 2182 C CA . THR A 1 275 ? -4.151 9.083 -10.870 1.00 95.69 275 THR A CA 1
ATOM 2183 C C . THR A 1 275 ? -3.511 9.732 -9.649 1.00 95.69 275 THR A C 1
ATOM 2185 O O . THR A 1 275 ? -4.050 10.671 -9.054 1.00 95.69 275 THR A O 1
ATOM 2188 N N . LEU A 1 276 ? -2.322 9.250 -9.284 1.00 93.88 276 LEU A N 1
ATOM 2189 C CA . LEU A 1 276 ? -1.444 9.944 -8.345 1.00 93.88 276 LEU A CA 1
ATOM 2190 C C . LEU A 1 276 ? -0.382 10.733 -9.107 1.00 93.88 276 LEU A C 1
ATOM 2192 O O . LEU A 1 276 ? 0.246 10.229 -10.035 1.00 93.88 276 LEU A O 1
ATOM 2196 N N . THR A 1 277 ? -0.121 11.962 -8.663 1.00 89.81 277 THR A N 1
ATOM 2197 C CA . THR A 1 277 ? 0.975 12.768 -9.208 1.00 89.81 277 THR A CA 1
ATOM 2198 C C . THR A 1 277 ? 2.318 12.126 -8.881 1.00 89.81 277 THR A C 1
ATOM 2200 O O . THR A 1 277 ? 2.711 12.039 -7.715 1.00 89.81 277 THR A O 1
ATOM 2203 N N . THR A 1 278 ? 3.066 11.743 -9.906 1.00 89.12 278 THR A N 1
ATOM 2204 C CA . THR A 1 278 ? 4.388 11.134 -9.769 1.00 89.12 278 THR A CA 1
ATOM 2205 C C . THR A 1 278 ? 5.509 12.104 -10.153 1.00 89.12 278 THR A C 1
ATOM 2207 O O . THR A 1 278 ? 5.299 13.148 -10.769 1.00 89.12 278 THR A O 1
ATOM 2210 N N . GLN A 1 279 ? 6.730 11.767 -9.739 1.00 87.69 279 GLN A N 1
ATOM 2211 C CA . GLN A 1 279 ? 7.966 12.399 -10.202 1.00 87.69 279 GLN A CA 1
ATOM 2212 C C . GLN A 1 279 ? 8.954 11.308 -10.583 1.00 87.69 279 GLN A C 1
ATOM 2214 O O . GLN A 1 279 ? 9.122 10.362 -9.803 1.00 87.69 279 GLN A O 1
ATOM 2219 N N . SER A 1 280 ? 9.615 11.462 -11.727 1.00 90.00 280 SER A N 1
ATOM 2220 C CA . SER A 1 280 ? 10.621 10.518 -12.206 1.00 90.00 280 SER A CA 1
ATOM 2221 C C . SER A 1 280 ? 11.774 10.371 -11.208 1.00 90.00 280 SER A C 1
ATOM 2223 O O . SER A 1 280 ? 12.097 11.296 -10.453 1.00 90.00 280 SER A O 1
ATOM 2225 N N . ILE A 1 281 ? 12.384 9.190 -11.180 1.00 87.50 281 ILE A N 1
ATOM 2226 C CA . ILE A 1 281 ? 13.510 8.864 -10.300 1.00 87.50 281 ILE A CA 1
ATOM 2227 C C . ILE A 1 281 ? 14.784 8.831 -11.142 1.00 87.50 281 ILE A C 1
ATOM 2229 O O . ILE A 1 281 ? 14.838 8.134 -12.145 1.00 87.50 281 ILE A O 1
ATOM 2233 N N . GLU A 1 282 ? 15.813 9.570 -10.735 1.00 85.19 282 GLU A N 1
ATOM 2234 C CA . GLU A 1 282 ? 17.140 9.506 -11.361 1.00 85.19 282 GLU A CA 1
ATOM 2235 C C . GLU A 1 282 ? 17.767 8.132 -11.085 1.00 85.19 282 GLU A C 1
ATOM 2237 O O . GLU A 1 282 ? 18.047 7.816 -9.926 1.00 85.19 282 GLU A O 1
ATOM 2242 N N . PHE A 1 283 ? 17.998 7.325 -12.126 1.00 79.94 283 PHE A N 1
ATOM 2243 C CA . PHE A 1 283 ? 18.454 5.941 -11.967 1.00 79.94 283 PHE A CA 1
ATOM 2244 C C . PHE A 1 283 ? 19.862 5.868 -11.361 1.00 79.94 283 PHE A C 1
ATOM 2246 O O . PHE A 1 283 ? 20.127 5.080 -10.462 1.00 79.94 283 PHE A O 1
ATOM 2253 N N . GLU A 1 284 ? 20.763 6.764 -11.765 1.00 71.50 284 GLU A N 1
ATOM 2254 C CA . GLU A 1 284 ? 22.139 6.793 -11.247 1.00 71.50 284 GLU A CA 1
ATOM 2255 C C . GLU A 1 284 ? 22.240 7.233 -9.774 1.00 71.50 284 GLU A C 1
ATOM 2257 O O . GLU A 1 284 ? 23.262 7.008 -9.134 1.00 71.50 284 GLU A O 1
ATOM 2262 N N . ARG A 1 285 ? 21.195 7.858 -9.211 1.00 62.59 285 ARG A N 1
ATOM 2263 C CA . ARG A 1 285 ? 21.186 8.349 -7.816 1.00 62.59 285 ARG A CA 1
ATOM 2264 C C . ARG A 1 285 ? 20.586 7.367 -6.817 1.00 62.59 285 ARG A C 1
ATOM 2266 O O . ARG A 1 285 ? 20.539 7.666 -5.623 1.00 62.59 285 ARG A O 1
ATOM 2273 N N . ILE A 1 286 ? 20.145 6.207 -7.291 1.00 63.28 286 ILE A N 1
ATOM 2274 C CA . ILE A 1 286 ? 19.621 5.100 -6.482 1.00 63.28 286 ILE A CA 1
ATOM 2275 C C . ILE A 1 286 ? 20.666 4.654 -5.420 1.00 63.28 286 ILE A C 1
ATOM 2277 O O . ILE A 1 286 ? 20.310 4.190 -4.341 1.00 63.28 286 ILE A O 1
ATOM 2281 N N . SER A 1 287 ? 21.962 4.928 -5.626 1.00 46.72 287 SER A N 1
ATOM 2282 C CA . SER A 1 287 ? 23.055 4.591 -4.697 1.00 46.72 287 SER A CA 1
ATOM 2283 C C . SER A 1 287 ? 23.417 5.629 -3.614 1.00 46.72 287 SER A C 1
ATOM 2285 O O . SER A 1 287 ? 24.245 5.316 -2.762 1.00 46.72 287 SER A O 1
ATOM 2287 N N . ASP A 1 288 ? 22.840 6.840 -3.602 1.00 38.34 288 ASP A N 1
ATOM 2288 C CA . ASP A 1 288 ? 23.351 7.963 -2.776 1.00 38.34 288 ASP A CA 1
ATOM 2289 C C . ASP A 1 288 ? 22.591 8.226 -1.459 1.00 38.34 288 ASP A C 1
ATOM 2291 O O . ASP A 1 288 ? 22.832 9.230 -0.784 1.00 38.34 288 ASP A O 1
ATOM 2295 N N . VAL A 1 289 ? 21.681 7.338 -1.051 1.00 38.66 289 VAL A N 1
ATOM 2296 C CA . VAL A 1 289 ? 20.974 7.462 0.236 1.00 38.66 289 VAL A CA 1
ATOM 2297 C C . VAL A 1 289 ? 21.460 6.374 1.193 1.00 38.66 289 VAL A C 1
ATOM 2299 O O . VAL A 1 289 ? 20.821 5.335 1.344 1.00 38.66 289 VAL A O 1
ATOM 2302 N N . SER A 1 290 ? 22.624 6.622 1.803 1.00 31.94 290 SER A N 1
ATOM 2303 C CA . SER A 1 290 ? 23.153 5.893 2.969 1.00 31.94 290 SER A CA 1
ATOM 2304 C C . SER A 1 290 ? 22.631 6.467 4.281 1.00 31.94 290 SER A C 1
ATOM 2306 O O . SER A 1 290 ? 22.691 7.714 4.404 1.00 31.94 290 SER A O 1
#

pLDDT: mean 84.97, std 14.5, range [31.94, 98.5]

Radius of gyration: 21.43 Å; chains: 1; bounding box: 45×53×65 Å

Sequence (290 aa):
MSDSDPWTDVLGYTDLGTERREVIKEEIKELVQNLPQDHPGIFEAHDVSARDYSRNLDTAIHSLDGTIKAKRGKDNEDVVREVFLGPGQEAGLLEFTDQRGSERIDFKGTLATGDTFAMDVKGGEGQSIGHLLVPSNTDVLSLWSERNSRNTKSPASRLNEVINRAVRWSLNQSEDLSVMVVRDEPAGARTDEGEVIPDVVVFPEEFPTPENPNPSMPDIDDLEYARIVFEILTGNGDLSAEETRKHIWWHELEYRHDEGKIDKRIYNDYDDSITLTTQSIEFERISDVS